Protein AF-A0A4Y9ZQL9-F1 (afdb_monomer)

Mean predicted aligned error: 9.21 Å

Structure (mmCIF, N/CA/C/O backbone):
data_AF-A0A4Y9ZQL9-F1
#
_entry.id   AF-A0A4Y9ZQL9-F1
#
loop_
_atom_site.group_PDB
_atom_site.id
_atom_site.type_symbol
_atom_site.label_atom_id
_atom_site.label_alt_id
_atom_site.label_comp_id
_atom_site.label_asym_id
_atom_site.label_entity_id
_atom_site.label_seq_id
_atom_site.pdbx_PDB_ins_code
_atom_site.Cartn_x
_atom_site.Cartn_y
_atom_site.Cartn_z
_atom_site.occupancy
_atom_site.B_iso_or_equiv
_atom_site.auth_seq_id
_atom_site.auth_comp_id
_atom_site.auth_asym_id
_atom_site.auth_atom_id
_atom_site.pdbx_PDB_model_num
ATOM 1 N N . MET A 1 1 ? -5.403 -15.133 -27.709 1.00 30.58 1 MET A N 1
ATOM 2 C CA . MET A 1 1 ? -6.629 -14.320 -27.609 1.00 30.58 1 MET A CA 1
ATOM 3 C C . MET A 1 1 ? -6.188 -12.915 -27.267 1.00 30.58 1 MET A C 1
ATOM 5 O O . MET A 1 1 ? -5.769 -12.692 -26.140 1.00 30.58 1 MET A O 1
ATOM 9 N N . ASP A 1 2 ? -6.185 -12.022 -28.253 1.00 28.64 2 ASP A N 1
ATOM 10 C CA . ASP A 1 2 ? -5.946 -10.601 -28.016 1.00 28.64 2 ASP A CA 1
ATOM 11 C C . ASP A 1 2 ? -7.214 -10.001 -27.407 1.00 28.64 2 ASP A C 1
ATOM 13 O O . ASP A 1 2 ? -8.259 -9.938 -28.054 1.00 28.64 2 ASP A O 1
ATOM 17 N N . LEU A 1 3 ? -7.134 -9.599 -26.139 1.00 30.81 3 LEU A N 1
ATOM 18 C CA . LEU A 1 3 ? -8.128 -8.722 -25.532 1.00 30.81 3 LEU A CA 1
ATOM 19 C C . LEU A 1 3 ? -7.975 -7.352 -26.200 1.00 30.81 3 LEU A C 1
ATOM 21 O O . LEU A 1 3 ? -7.098 -6.566 -25.843 1.00 30.81 3 LEU A O 1
ATOM 25 N N . MET A 1 4 ? -8.796 -7.082 -27.216 1.00 29.05 4 MET A N 1
ATOM 26 C CA . MET A 1 4 ? -8.982 -5.725 -27.720 1.00 29.05 4 MET A CA 1
ATOM 27 C C . MET A 1 4 ? -9.593 -4.892 -26.593 1.00 29.05 4 MET A C 1
ATOM 29 O O . MET A 1 4 ? -10.786 -4.990 -26.327 1.00 29.05 4 MET A O 1
ATOM 33 N N . TYR A 1 5 ? -8.778 -4.078 -25.925 1.00 40.03 5 TYR A N 1
ATOM 34 C CA . TYR A 1 5 ? -9.278 -3.031 -25.042 1.00 40.03 5 TYR A CA 1
ATOM 35 C C . TYR A 1 5 ? -9.821 -1.895 -25.921 1.00 40.03 5 TYR A C 1
ATOM 37 O O . TYR A 1 5 ? -9.037 -1.258 -26.634 1.00 40.03 5 TYR A O 1
ATOM 45 N N . PRO A 1 6 ? -11.143 -1.642 -25.944 1.00 39.16 6 PRO A N 1
ATOM 46 C CA . PRO A 1 6 ? -11.689 -0.548 -26.730 1.00 39.16 6 PRO A CA 1
ATOM 47 C C . PRO A 1 6 ? -11.144 0.785 -26.196 1.00 39.16 6 PRO A C 1
ATOM 49 O O . PRO A 1 6 ? -11.210 1.073 -24.999 1.00 39.16 6 PRO A O 1
ATOM 52 N N . LYS A 1 7 ? -10.582 1.605 -27.091 1.00 44.53 7 LYS A N 1
ATOM 53 C CA . LYS A 1 7 ? -10.124 2.965 -26.767 1.00 44.53 7 LYS A CA 1
ATOM 54 C C . LYS A 1 7 ? -11.298 3.779 -26.203 1.00 44.53 7 LYS A C 1
ATOM 56 O O . LYS A 1 7 ? -12.368 3.780 -26.803 1.00 44.53 7 LYS A O 1
ATOM 61 N N . GLY A 1 8 ? -11.092 4.480 -25.086 1.00 53.38 8 GLY A N 1
ATOM 62 C CA . GLY A 1 8 ? -12.092 5.375 -24.480 1.00 53.38 8 GLY A CA 1
ATOM 63 C C . GLY A 1 8 ? -12.914 4.785 -23.325 1.00 53.38 8 GLY A C 1
ATOM 64 O O . GLY A 1 8 ? -13.716 5.489 -22.711 1.00 53.38 8 GLY A O 1
ATOM 65 N N . TRP A 1 9 ? -12.732 3.498 -23.004 1.00 51.84 9 TRP A N 1
ATOM 66 C CA . TRP A 1 9 ? -13.460 2.863 -21.900 1.00 51.84 9 TRP A CA 1
ATOM 67 C C . TRP A 1 9 ? -13.155 3.463 -20.517 1.00 51.84 9 TRP A C 1
ATOM 69 O O . TRP A 1 9 ? -14.102 3.617 -19.750 1.00 51.84 9 TRP A O 1
ATOM 79 N N . PRO A 1 10 ? -11.912 3.882 -20.188 1.00 60.47 10 PRO A N 1
ATOM 80 C CA . PRO A 1 10 ? -11.639 4.534 -18.910 1.00 60.47 10 PRO A CA 1
ATOM 81 C C . PRO A 1 10 ? -12.433 5.832 -18.738 1.00 60.47 10 PRO A C 1
ATOM 83 O O . PRO A 1 10 ? -12.978 6.061 -17.667 1.00 60.47 10 PRO A O 1
ATOM 86 N N . GLU A 1 11 ? -12.567 6.670 -19.773 1.00 59.03 11 GLU A N 1
ATOM 87 C CA . GLU A 1 11 ? -13.350 7.906 -19.657 1.00 59.03 11 GLU A CA 1
ATOM 88 C C . GLU A 1 11 ? -14.837 7.646 -19.436 1.00 59.03 11 GLU A C 1
ATOM 90 O O . GLU A 1 11 ? -15.423 8.210 -18.513 1.00 59.03 11 GLU A O 1
ATOM 95 N N . LEU A 1 12 ? -15.436 6.788 -20.265 1.00 58.06 12 LEU A N 1
ATOM 96 C CA . LEU A 1 12 ? -16.863 6.483 -20.186 1.00 58.06 12 LEU A CA 1
ATOM 97 C C . LEU A 1 12 ? -17.199 5.736 -18.894 1.00 58.06 12 LEU A C 1
ATOM 99 O O . LEU A 1 12 ? -18.198 6.045 -18.256 1.00 58.06 12 LEU A O 1
ATOM 103 N N . PHE A 1 13 ? -16.353 4.803 -18.461 1.00 63.25 13 PHE A N 1
ATOM 104 C CA . PHE A 1 13 ? -16.534 4.095 -17.197 1.00 63.25 13 PHE A CA 1
ATOM 105 C C . PHE A 1 13 ? -16.465 5.052 -16.004 1.00 63.25 13 PHE A C 1
ATOM 107 O O . PHE A 1 13 ? -17.360 5.030 -15.168 1.00 63.25 13 PHE A O 1
ATOM 114 N N . MET A 1 14 ? -15.475 5.950 -15.956 1.00 63.75 14 MET A N 1
ATOM 115 C CA . MET A 1 14 ? -15.336 6.916 -14.856 1.00 63.75 14 MET A CA 1
ATOM 116 C C . MET A 1 14 ? -16.459 7.968 -14.852 1.00 63.75 14 MET A C 1
ATOM 118 O O . MET A 1 14 ? -16.841 8.453 -13.786 1.00 63.75 14 MET A O 1
ATOM 122 N N . GLN A 1 15 ? -17.012 8.308 -16.025 1.00 61.56 15 GLN A N 1
ATOM 123 C CA . GLN A 1 15 ? -18.176 9.192 -16.155 1.00 61.56 15 GLN A CA 1
ATOM 124 C C . GLN A 1 15 ? -19.488 8.499 -15.756 1.00 61.56 15 GLN A C 1
ATOM 126 O O . GLN A 1 15 ? -20.287 9.083 -15.028 1.00 61.56 15 GLN A O 1
ATOM 131 N N . HIS A 1 16 ? -19.713 7.256 -16.193 1.00 56.50 16 HIS A N 1
ATOM 132 C CA . HIS A 1 16 ? -20.952 6.514 -15.937 1.00 56.50 16 HIS A CA 1
ATOM 133 C C . HIS A 1 16 ? -20.986 5.815 -14.574 1.00 56.50 16 HIS A C 1
ATOM 135 O O . HIS A 1 16 ? -22.067 5.505 -14.080 1.00 56.50 16 HIS A O 1
ATOM 141 N N . SER A 1 17 ? -19.842 5.615 -13.913 1.00 56.75 17 SER A N 1
ATOM 142 C CA . SER A 1 17 ? -19.787 5.048 -12.562 1.00 56.75 17 SER A CA 1
ATOM 143 C C . SER A 1 17 ? -20.148 6.059 -11.467 1.00 56.75 17 SER A C 1
ATOM 145 O O . SER A 1 17 ? -19.891 5.780 -10.298 1.00 56.75 17 SER A O 1
ATOM 147 N N . GLY A 1 18 ? -20.702 7.235 -11.804 1.00 51.44 18 GLY A N 1
ATOM 148 C CA . GLY A 1 18 ? -21.109 8.312 -10.883 1.00 51.44 18 GLY A CA 1
ATOM 149 C C . GLY A 1 18 ? -21.842 7.833 -9.623 1.00 51.44 18 GLY A C 1
ATOM 150 O O . GLY A 1 18 ? -21.537 8.314 -8.534 1.00 51.44 18 GLY A O 1
ATOM 151 N N . ASP A 1 19 ? -22.657 6.784 -9.757 1.00 52.91 19 ASP A N 1
ATOM 152 C CA . ASP A 1 19 ? -23.503 6.253 -8.680 1.00 52.91 19 ASP A CA 1
ATOM 153 C C . ASP A 1 19 ? -23.126 4.837 -8.204 1.00 52.91 19 ASP A C 1
ATOM 155 O O . ASP A 1 19 ? -23.754 4.295 -7.294 1.00 52.91 19 ASP A O 1
ATOM 159 N N . ALA A 1 20 ? -22.096 4.210 -8.782 1.00 51.59 20 ALA A N 1
ATOM 160 C CA . ALA A 1 20 ? -21.692 2.862 -8.386 1.00 51.59 20 ALA A CA 1
ATOM 161 C C . ALA A 1 20 ? -20.830 2.895 -7.110 1.00 51.59 20 ALA A C 1
ATOM 163 O O . ALA A 1 20 ? -19.804 3.578 -7.044 1.00 51.59 20 ALA A O 1
ATOM 164 N N . LEU A 1 21 ? -21.248 2.139 -6.090 1.00 54.41 21 LEU A N 1
ATOM 165 C CA . LEU A 1 21 ? -20.451 1.872 -4.891 1.00 54.41 21 LEU A CA 1
ATOM 166 C C . LEU A 1 21 ? -19.235 1.014 -5.274 1.00 54.41 21 LEU A C 1
ATOM 168 O O . LEU A 1 21 ? -19.395 -0.049 -5.868 1.00 54.41 21 LEU A O 1
ATOM 172 N N . GLY A 1 22 ? -18.036 1.473 -4.915 1.00 61.28 22 GLY A N 1
ATOM 173 C CA . GLY A 1 22 ? -16.786 0.738 -5.102 1.00 61.28 22 GLY A CA 1
ATOM 174 C C . GLY A 1 22 ? -16.213 0.773 -6.515 1.00 61.28 22 GLY A C 1
ATOM 175 O O . GLY A 1 22 ? -16.493 -0.084 -7.348 1.00 61.28 22 GLY A O 1
ATOM 176 N N . LEU A 1 23 ? -15.314 1.726 -6.763 1.00 77.00 23 LEU A N 1
ATOM 177 C CA . LEU A 1 23 ? -14.534 1.782 -7.996 1.00 77.00 23 LEU A CA 1
ATOM 178 C C . LEU A 1 23 ? -13.264 0.921 -7.856 1.00 77.00 23 LEU A C 1
ATOM 180 O O . LEU A 1 23 ? -12.421 1.186 -6.992 1.00 77.00 23 LEU A O 1
ATOM 184 N N . CYS A 1 24 ? -13.155 -0.113 -8.697 1.00 80.62 24 CYS A N 1
ATOM 185 C CA . CYS A 1 24 ? -11.996 -1.003 -8.808 1.00 80.62 24 CYS A CA 1
ATOM 186 C C . CYS A 1 24 ? -11.230 -0.697 -10.097 1.00 80.62 24 CYS A C 1
ATOM 188 O O . CYS A 1 24 ? -11.805 -0.754 -11.184 1.00 80.62 24 CYS A O 1
ATOM 190 N N . ILE A 1 25 ? -9.944 -0.367 -9.977 1.00 79.19 25 ILE A N 1
ATOM 191 C CA . ILE A 1 25 ? -9.092 0.006 -11.108 1.00 79.19 25 ILE A CA 1
ATOM 192 C C . ILE A 1 25 ? -7.843 -0.866 -11.100 1.00 79.19 25 ILE A C 1
ATOM 194 O O . ILE A 1 25 ? -7.093 -0.879 -10.125 1.00 79.19 25 ILE A O 1
ATOM 198 N N . ALA A 1 26 ? -7.620 -1.560 -12.214 1.00 79.25 26 ALA A N 1
ATOM 199 C CA . ALA A 1 26 ? -6.431 -2.353 -12.483 1.00 79.25 26 ALA A CA 1
ATOM 200 C C . ALA A 1 26 ? -5.719 -1.801 -13.721 1.00 79.25 26 ALA A C 1
ATOM 202 O O . ALA A 1 26 ? -6.308 -1.752 -14.800 1.00 79.25 26 ALA A O 1
ATOM 203 N N . MET A 1 27 ? -4.463 -1.390 -13.564 1.00 76.75 27 MET A N 1
ATOM 204 C CA . MET A 1 27 ? -3.609 -0.924 -14.655 1.00 76.75 27 MET A CA 1
ATOM 205 C C . MET A 1 27 ? -2.358 -1.798 -14.734 1.00 76.75 27 MET A C 1
ATOM 207 O O . MET A 1 27 ? -1.565 -1.852 -13.793 1.00 76.75 27 MET A O 1
ATOM 211 N N . ASP A 1 28 ? -2.205 -2.481 -15.865 1.00 67.00 28 ASP A N 1
ATOM 212 C CA . ASP A 1 28 ? -1.023 -3.263 -16.226 1.00 67.00 28 ASP A CA 1
ATOM 213 C C . ASP A 1 28 ? -0.721 -2.966 -17.696 1.00 67.00 28 ASP A C 1
ATOM 215 O O . ASP A 1 28 ? -1.397 -3.475 -18.593 1.00 67.00 28 ASP A O 1
ATOM 219 N N . THR A 1 29 ? 0.199 -2.039 -17.962 1.00 57.88 29 THR A N 1
ATOM 220 C CA . THR A 1 29 ? 0.425 -1.566 -19.332 1.00 57.88 29 THR A CA 1
ATOM 221 C C . THR A 1 29 ? 1.905 -1.512 -19.673 1.00 57.88 29 THR A C 1
ATOM 223 O O . THR A 1 29 ? 2.609 -0.525 -19.490 1.00 57.88 29 THR A O 1
ATOM 226 N N . ASP A 1 30 ? 2.368 -2.578 -20.320 1.00 57.38 30 ASP A N 1
ATOM 227 C CA . ASP A 1 30 ? 3.627 -2.561 -21.064 1.00 57.38 30 ASP A CA 1
ATOM 228 C C . ASP A 1 30 ? 3.553 -1.708 -22.348 1.00 57.38 30 ASP A C 1
ATOM 230 O O . ASP A 1 30 ? 4.573 -1.503 -23.013 1.00 57.38 30 ASP A O 1
ATOM 234 N N . ARG A 1 31 ? 2.361 -1.265 -22.780 1.00 54.03 31 ARG A N 1
ATOM 235 C CA . ARG A 1 31 ? 2.150 -0.750 -24.140 1.00 54.03 31 ARG A CA 1
ATOM 236 C C . ARG A 1 31 ? 0.915 0.154 -24.264 1.00 54.03 31 ARG A C 1
ATOM 238 O O . ARG A 1 31 ? -0.124 -0.372 -24.624 1.00 54.03 31 ARG A O 1
ATOM 245 N N . THR A 1 32 ? 1.042 1.476 -24.106 1.00 52.78 32 THR A N 1
ATOM 246 C CA . THR A 1 32 ? 0.431 2.456 -25.039 1.00 52.78 32 THR A CA 1
ATOM 247 C C . THR A 1 32 ? 0.849 3.911 -24.759 1.00 52.78 32 THR A C 1
ATOM 249 O O . THR A 1 32 ? 0.896 4.337 -23.611 1.00 52.78 32 THR A O 1
ATOM 252 N N . PRO A 1 33 ? 1.099 4.731 -25.796 1.00 45.28 33 PRO A N 1
ATOM 253 C CA . PRO A 1 33 ? 1.052 6.187 -25.670 1.00 45.28 33 PRO A CA 1
ATOM 254 C C . PRO A 1 33 ? -0.404 6.639 -25.431 1.00 45.28 33 PRO A C 1
ATOM 256 O O . PRO A 1 33 ? -1.280 6.352 -26.245 1.00 45.28 33 PRO A O 1
ATOM 259 N N . GLY A 1 34 ? -0.658 7.307 -24.299 1.00 58.84 34 GLY A N 1
ATOM 260 C CA . GLY A 1 34 ? -1.995 7.712 -23.819 1.00 58.84 34 GLY A CA 1
ATOM 261 C C . GLY A 1 34 ? -2.193 7.553 -22.300 1.00 58.84 34 GLY A C 1
ATOM 262 O O . GLY A 1 34 ? -3.135 8.104 -21.730 1.00 58.84 34 GLY A O 1
ATOM 263 N N . ASP A 1 35 ? -1.280 6.842 -21.637 1.00 65.88 35 ASP A N 1
ATOM 264 C CA . ASP A 1 35 ? -1.402 6.455 -20.226 1.00 65.88 35 ASP A CA 1
ATOM 265 C C . ASP A 1 35 ? -1.300 7.639 -19.240 1.00 65.88 35 ASP A C 1
ATOM 267 O O . ASP A 1 35 ? -1.955 7.628 -18.201 1.00 65.88 35 ASP A O 1
ATOM 271 N N . GLU A 1 36 ? -0.567 8.707 -19.572 1.00 67.00 36 GLU A N 1
ATOM 272 C CA . GLU A 1 36 ? -0.375 9.854 -18.665 1.00 67.00 36 GLU A CA 1
ATOM 273 C C . GLU A 1 36 ? -1.689 10.597 -18.364 1.00 67.00 36 GLU A C 1
ATOM 275 O O . GLU A 1 36 ? -1.990 10.904 -17.209 1.00 67.00 36 GLU A O 1
ATOM 280 N N . LEU A 1 37 ? -2.531 10.808 -19.383 1.00 67.56 37 LEU A N 1
ATOM 281 C CA . LEU A 1 37 ? -3.857 11.409 -19.206 1.00 67.56 37 LEU A CA 1
ATOM 282 C C . LEU A 1 37 ? -4.768 10.513 -18.349 1.00 67.56 37 LEU A C 1
ATOM 284 O O . LEU A 1 37 ? -5.605 11.009 -17.593 1.00 67.56 37 LEU A O 1
ATOM 288 N N . THR A 1 38 ? -4.585 9.194 -18.435 1.00 81.44 38 THR A N 1
ATOM 289 C CA . THR A 1 38 ? -5.331 8.215 -17.635 1.00 81.44 38 THR A CA 1
ATOM 290 C C . THR A 1 38 ? -4.912 8.277 -16.165 1.00 81.44 38 THR A C 1
ATOM 292 O O . THR A 1 38 ? -5.776 8.297 -15.289 1.00 81.44 38 THR A O 1
ATOM 295 N N . LEU A 1 39 ? -3.610 8.408 -15.880 1.00 84.38 39 LEU A N 1
ATOM 296 C CA . LEU A 1 39 ? -3.095 8.593 -14.519 1.00 84.38 39 LEU A CA 1
ATOM 297 C C . LEU A 1 39 ? -3.538 9.923 -13.904 1.00 84.38 39 LEU A C 1
ATOM 299 O O . LEU A 1 39 ? -3.984 9.943 -12.757 1.00 84.38 39 LEU A O 1
ATOM 303 N N . GLN A 1 40 ? -3.484 11.019 -14.666 1.00 85.69 40 GLN A N 1
ATOM 304 C CA . GLN A 1 40 ? -3.982 12.326 -14.218 1.00 85.69 40 GLN A CA 1
ATOM 305 C C . GLN A 1 40 ? -5.456 12.250 -13.810 1.00 85.69 40 GLN A C 1
ATOM 307 O O . GLN A 1 40 ? -5.828 12.700 -12.726 1.00 85.69 40 GLN A O 1
ATOM 312 N N . LYS A 1 41 ? -6.293 11.625 -14.647 1.00 84.50 41 LYS A N 1
ATOM 313 C CA . LYS A 1 41 ? -7.711 11.417 -14.333 1.00 84.50 41 LYS A CA 1
ATOM 314 C C . LYS A 1 41 ? -7.882 10.536 -13.103 1.00 84.50 41 LYS A C 1
ATOM 316 O O . LYS A 1 41 ? -8.613 10.926 -12.203 1.00 84.50 41 LYS A O 1
ATOM 321 N N . LEU A 1 42 ? -7.191 9.397 -13.021 1.00 87.19 42 LEU A N 1
ATOM 322 C CA . LEU A 1 42 ? -7.243 8.517 -11.851 1.00 87.19 42 LEU A CA 1
ATOM 323 C C . LEU A 1 42 ? -6.969 9.282 -10.552 1.00 87.19 42 LEU A C 1
ATOM 325 O O . LEU A 1 42 ? -7.743 9.163 -9.603 1.00 87.19 42 LEU A O 1
ATOM 329 N N . VAL A 1 43 ? -5.904 10.088 -10.521 1.00 89.25 43 VAL A N 1
ATOM 330 C CA . VAL A 1 43 ? -5.541 10.901 -9.351 1.00 89.25 43 VAL A CA 1
ATOM 331 C C . VAL A 1 43 ? -6.681 11.842 -8.956 1.00 89.25 43 VAL A C 1
ATOM 333 O O . VAL A 1 43 ? -6.935 12.041 -7.767 1.00 89.25 43 VAL A O 1
ATOM 336 N N . CYS A 1 44 ? -7.427 12.371 -9.928 1.00 88.12 44 CYS A N 1
ATOM 337 C CA . CYS A 1 44 ? -8.589 13.212 -9.661 1.00 88.12 44 CYS A CA 1
ATOM 338 C C . CYS A 1 44 ? -9.774 12.480 -9.017 1.00 88.12 44 CYS A C 1
ATOM 340 O O . CYS A 1 44 ? -10.589 13.142 -8.378 1.00 88.12 44 CYS A O 1
ATOM 342 N N . TYR A 1 45 ? -9.856 11.154 -9.141 1.00 88.25 45 TYR A N 1
ATOM 343 C CA . TYR A 1 45 ? -10.962 10.339 -8.631 1.00 88.25 45 TYR A CA 1
ATOM 344 C C . TYR A 1 45 ? -10.600 9.487 -7.404 1.00 88.25 45 TYR A C 1
ATOM 346 O O . TYR A 1 45 ? -11.432 8.700 -6.950 1.00 88.25 45 TYR A O 1
ATOM 354 N N . LEU A 1 46 ? -9.402 9.646 -6.828 1.00 89.94 46 LEU A N 1
ATOM 355 C CA . LEU A 1 46 ? -8.925 8.852 -5.681 1.00 89.94 46 LEU A CA 1
ATOM 356 C C . LEU A 1 46 ? -9.859 8.875 -4.462 1.00 89.94 46 LEU A C 1
ATOM 358 O O . LEU A 1 46 ? -9.936 7.894 -3.727 1.00 89.94 46 LEU A O 1
ATOM 362 N N . GLU A 1 47 ? -10.634 9.943 -4.284 1.00 90.75 47 GLU A N 1
ATOM 363 C CA . GLU A 1 47 ? -11.666 10.050 -3.244 1.00 90.75 47 GLU A CA 1
ATOM 364 C C . GLU A 1 47 ? -12.774 8.989 -3.330 1.00 90.75 47 GLU A C 1
ATOM 366 O O . GLU A 1 47 ? -13.440 8.703 -2.332 1.00 90.75 47 GLU A O 1
ATOM 371 N N . ARG A 1 48 ? -12.960 8.381 -4.505 1.00 88.62 48 ARG A N 1
ATOM 372 C CA . ARG A 1 48 ? -14.006 7.389 -4.788 1.00 88.62 48 ARG A CA 1
ATOM 373 C C . ARG A 1 48 ? -13.465 5.977 -5.002 1.00 88.62 48 ARG A C 1
ATOM 375 O O . ARG A 1 48 ? -14.251 5.032 -5.016 1.00 88.62 48 ARG A O 1
ATOM 382 N N . VAL A 1 49 ? -12.154 5.829 -5.182 1.00 90.38 49 VAL A N 1
ATOM 383 C CA . VAL A 1 49 ? -11.518 4.536 -5.460 1.00 90.38 49 VAL A CA 1
ATOM 384 C C . VAL A 1 49 ? -11.491 3.689 -4.193 1.00 90.38 49 VAL A C 1
ATOM 386 O O . VAL A 1 49 ? -10.978 4.124 -3.167 1.00 90.38 49 VAL A O 1
ATOM 389 N N . GLU A 1 50 ? -12.018 2.465 -4.274 1.00 94.00 50 GLU A N 1
ATOM 390 C CA . GLU A 1 50 ? -11.960 1.489 -3.176 1.00 94.00 50 GLU A CA 1
ATOM 391 C C . GLU A 1 50 ? -10.853 0.460 -3.383 1.00 94.00 50 GLU A C 1
ATOM 393 O O . GLU A 1 50 ? -10.219 0.022 -2.422 1.00 94.00 50 GLU A O 1
ATOM 398 N N . TRP A 1 51 ? -10.591 0.082 -4.632 1.00 94.12 51 TRP A N 1
ATOM 399 C CA . TRP A 1 51 ? -9.521 -0.846 -4.964 1.00 94.12 51 TRP A CA 1
ATOM 400 C C . TRP A 1 51 ? -8.681 -0.271 -6.091 1.00 94.12 51 TRP A C 1
ATOM 402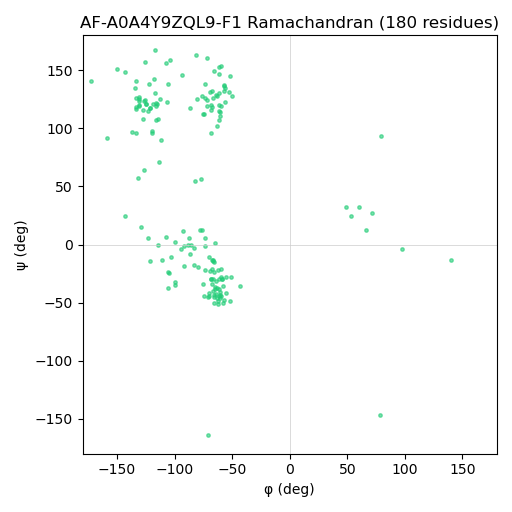 O O . TRP A 1 51 ? -9.170 -0.040 -7.196 1.00 94.12 51 TRP A O 1
ATOM 412 N N . LEU A 1 52 ? -7.403 -0.063 -5.794 1.00 93.50 52 LEU A N 1
ATOM 413 C CA . LEU A 1 52 ? -6.417 0.350 -6.768 1.00 93.50 52 LEU A CA 1
ATOM 414 C C . LEU A 1 52 ? -5.326 -0.700 -6.934 1.00 93.50 52 LEU A C 1
ATOM 416 O O . LEU A 1 52 ? -4.726 -1.152 -5.957 1.00 93.50 52 LEU A O 1
ATOM 420 N N . MET A 1 53 ? -5.054 -1.049 -8.183 1.00 92.31 53 MET A N 1
ATOM 421 C CA . MET A 1 53 ? -3.986 -1.948 -8.571 1.00 92.31 53 MET A CA 1
ATOM 422 C C . MET A 1 53 ? -3.205 -1.351 -9.740 1.00 92.31 53 MET A C 1
ATOM 424 O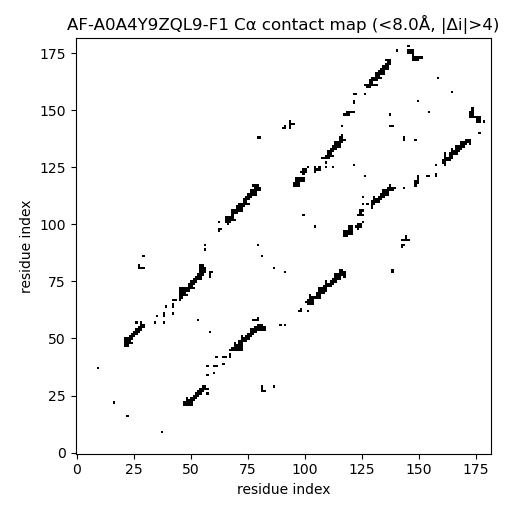 O . MET A 1 53 ? -3.772 -1.115 -10.805 1.00 92.31 53 MET A O 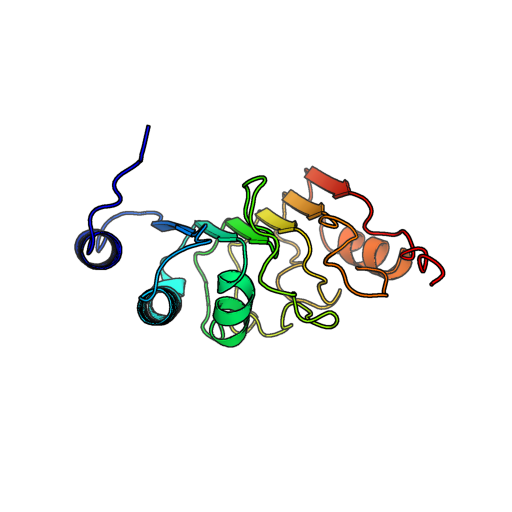1
ATOM 428 N N . ILE A 1 54 ? -1.914 -1.089 -9.542 1.00 88.94 54 ILE A N 1
ATOM 429 C CA . ILE A 1 54 ? -1.033 -0.517 -10.567 1.00 88.94 54 ILE A CA 1
ATOM 430 C C . ILE A 1 54 ? 0.267 -1.305 -10.593 1.00 88.94 54 ILE A C 1
ATOM 432 O O . ILE A 1 54 ? 0.930 -1.461 -9.566 1.00 88.94 54 ILE A O 1
ATOM 436 N N . TYR A 1 55 ? 0.630 -1.788 -11.773 1.00 84.56 55 TYR A N 1
ATOM 437 C CA . TYR A 1 55 ? 1.864 -2.521 -11.995 1.00 84.56 55 TYR A CA 1
ATOM 438 C C . TYR A 1 55 ? 2.692 -1.908 -13.120 1.00 84.56 55 TYR A C 1
ATOM 440 O O . TYR A 1 55 ? 2.184 -1.220 -14.004 1.00 84.56 55 TYR A O 1
ATOM 448 N N . GLY A 1 56 ? 3.992 -2.186 -13.083 1.00 80.12 56 GLY A N 1
ATOM 449 C CA . GLY A 1 56 ? 4.927 -1.765 -14.114 1.00 80.12 56 GLY A CA 1
ATOM 450 C C . GLY A 1 56 ? 5.336 -0.298 -13.995 1.00 80.12 56 GLY A C 1
ATOM 451 O O . GLY A 1 56 ? 5.497 0.253 -12.904 1.00 80.12 56 GLY A O 1
ATOM 452 N N . ARG A 1 57 ? 5.567 0.334 -15.149 1.00 78.12 57 ARG A N 1
ATOM 453 C CA . ARG A 1 57 ? 6.159 1.677 -15.246 1.00 78.12 57 ARG A CA 1
ATOM 454 C C . ARG A 1 57 ? 5.261 2.759 -14.640 1.00 78.12 57 ARG A C 1
ATOM 456 O O . ARG A 1 57 ? 5.754 3.689 -14.004 1.00 78.12 57 ARG A O 1
ATOM 463 N N . GLN A 1 58 ? 3.957 2.628 -14.833 1.00 82.31 58 GLN A N 1
ATOM 464 C CA . GLN A 1 58 ? 2.941 3.597 -14.440 1.00 82.31 58 GLN A CA 1
ATOM 465 C C . GLN A 1 58 ? 2.866 3.735 -12.922 1.00 82.31 58 GLN A C 1
ATOM 467 O O . GLN A 1 58 ? 2.480 4.790 -12.432 1.00 82.31 58 GLN A O 1
ATOM 472 N N . THR A 1 59 ? 3.300 2.722 -12.169 1.00 86.88 59 THR A N 1
ATOM 473 C CA . THR A 1 59 ? 3.385 2.789 -10.710 1.00 86.88 59 THR A CA 1
ATOM 474 C C . THR A 1 59 ? 4.234 3.970 -10.250 1.00 86.88 59 THR A C 1
ATOM 476 O O . THR A 1 59 ? 3.841 4.685 -9.336 1.00 86.88 59 THR A O 1
ATOM 479 N N . TYR A 1 60 ? 5.358 4.242 -10.910 1.00 83.88 60 TYR A N 1
ATOM 480 C CA . TYR A 1 60 ? 6.237 5.353 -10.538 1.00 83.88 60 TYR A CA 1
ATOM 481 C C . TYR A 1 60 ? 5.635 6.714 -10.869 1.00 83.88 60 TYR A C 1
ATOM 483 O O . TYR A 1 60 ? 5.680 7.629 -10.049 1.00 83.88 60 TYR A O 1
ATOM 491 N N . GLU A 1 61 ? 5.073 6.845 -12.070 1.00 86.25 61 GLU A N 1
ATOM 492 C CA . GLU A 1 61 ? 4.405 8.070 -12.512 1.00 86.25 61 GLU A CA 1
ATOM 493 C C . GLU A 1 61 ? 3.207 8.368 -11.596 1.00 86.25 61 GLU A C 1
ATOM 495 O O . GLU A 1 61 ? 3.094 9.472 -11.069 1.00 86.25 61 GLU A O 1
ATOM 500 N N . PHE A 1 62 ? 2.406 7.349 -11.276 1.00 89.94 62 PHE A N 1
ATOM 501 C CA . PHE A 1 62 ? 1.312 7.441 -10.317 1.00 89.94 62 PHE A CA 1
ATOM 502 C C . PHE A 1 62 ? 1.780 7.891 -8.929 1.00 89.94 62 PHE A C 1
ATOM 504 O O . PHE A 1 62 ? 1.221 8.835 -8.374 1.00 89.94 62 PHE A O 1
ATOM 511 N N . LEU A 1 63 ? 2.817 7.257 -8.372 1.00 90.94 63 LEU A N 1
ATOM 512 C CA . LEU A 1 63 ? 3.316 7.577 -7.032 1.00 90.94 63 LEU A CA 1
ATOM 513 C C . LEU A 1 63 ? 3.811 9.027 -6.920 1.00 90.94 63 LEU A C 1
ATOM 515 O O . LEU A 1 63 ? 3.686 9.622 -5.856 1.00 90.94 63 LEU A O 1
ATOM 519 N N . ARG A 1 64 ? 4.315 9.620 -8.010 1.00 89.12 64 ARG A N 1
ATOM 520 C CA . ARG A 1 64 ? 4.709 11.041 -8.050 1.00 89.12 64 ARG A CA 1
ATOM 521 C C . ARG A 1 64 ? 3.525 12.007 -8.077 1.00 89.12 64 ARG A C 1
ATOM 523 O O . ARG A 1 64 ? 3.695 13.178 -7.759 1.00 89.12 64 ARG A O 1
ATOM 530 N N . MET A 1 65 ? 2.358 11.543 -8.511 1.00 91.25 65 MET A N 1
ATOM 531 C CA . MET A 1 65 ? 1.180 12.378 -8.745 1.00 91.25 65 MET A CA 1
ATOM 532 C C . MET A 1 65 ? 0.100 12.211 -7.677 1.00 91.25 65 MET A C 1
ATOM 534 O O . MET A 1 65 ? -0.724 13.103 -7.496 1.00 91.25 65 MET A O 1
ATOM 538 N N . ALA A 1 66 ? 0.076 11.075 -6.981 1.00 92.81 66 ALA A N 1
ATOM 539 C CA . ALA A 1 66 ? -0.953 10.699 -6.019 1.00 92.81 66 ALA A CA 1
ATOM 540 C C . ALA A 1 66 ? -0.800 11.423 -4.667 1.00 92.81 66 ALA A C 1
ATOM 542 O O . ALA A 1 66 ? -0.731 10.804 -3.608 1.00 92.81 66 ALA A O 1
ATOM 543 N N . THR A 1 67 ? -0.783 12.754 -4.700 1.00 92.56 67 THR A N 1
ATOM 544 C CA . THR A 1 67 ? -0.688 13.639 -3.528 1.00 92.56 67 THR A CA 1
ATOM 545 C C . THR A 1 67 ? -2.053 13.994 -2.932 1.00 92.56 67 THR A C 1
ATOM 547 O O . THR A 1 67 ? -2.129 14.728 -1.953 1.00 92.56 67 THR A O 1
ATOM 550 N N . ARG A 1 68 ? -3.155 13.496 -3.510 1.00 92.75 68 ARG A N 1
ATOM 551 C CA . ARG A 1 68 ? -4.527 13.762 -3.045 1.00 92.75 68 ARG A CA 1
ATOM 552 C C . ARG A 1 68 ? -5.019 12.672 -2.084 1.00 92.75 68 ARG A C 1
ATOM 554 O O . ARG A 1 68 ? -4.708 11.507 -2.321 1.00 92.75 68 ARG A O 1
ATOM 561 N N . PRO A 1 69 ? -5.839 13.007 -1.069 1.00 95.06 69 PRO A N 1
ATOM 562 C CA . PRO A 1 69 ? -6.450 12.023 -0.176 1.00 95.06 69 PRO A CA 1
ATOM 563 C C . PRO A 1 69 ? -7.182 10.893 -0.905 1.00 95.06 69 PRO A C 1
ATOM 565 O O . PRO A 1 69 ? -7.845 11.127 -1.917 1.00 95.06 69 PRO A O 1
ATOM 568 N N . ALA A 1 70 ? -7.134 9.689 -0.332 1.00 95.06 70 ALA A N 1
ATOM 569 C CA . ALA A 1 70 ? -7.875 8.523 -0.815 1.00 95.06 70 ALA A CA 1
ATOM 570 C C . ALA A 1 70 ? -8.720 7.902 0.322 1.00 95.06 70 ALA A C 1
ATOM 572 O O . ALA A 1 70 ? -8.481 6.768 0.742 1.00 95.06 70 ALA A O 1
ATOM 573 N N . PRO A 1 71 ? -9.721 8.637 0.857 1.00 94.94 71 PRO A N 1
ATOM 574 C CA . PRO A 1 71 ? -10.495 8.248 2.041 1.00 94.94 71 PRO A CA 1
ATOM 575 C C . PRO A 1 71 ? -11.228 6.907 1.922 1.00 94.94 71 PRO A C 1
ATOM 577 O O . PRO A 1 71 ? -11.434 6.224 2.927 1.00 94.94 71 PRO A O 1
ATOM 580 N N . ARG A 1 72 ? -11.628 6.523 0.705 1.00 94.44 72 ARG A N 1
ATOM 581 C CA . ARG A 1 72 ? -12.361 5.280 0.436 1.00 94.44 72 ARG A CA 1
ATOM 582 C C . ARG A 1 72 ? -11.465 4.119 0.025 1.00 94.44 72 ARG A C 1
ATOM 584 O O . ARG A 1 72 ? -11.974 3.016 -0.122 1.00 94.44 72 ARG A O 1
ATOM 591 N N . LEU A 1 73 ? -10.157 4.327 -0.125 1.00 95.88 73 LEU A N 1
ATOM 592 C CA . LEU A 1 73 ? -9.254 3.279 -0.580 1.00 95.88 73 LEU A CA 1
ATOM 593 C C . LEU A 1 73 ? -9.150 2.175 0.474 1.00 95.88 73 LEU A C 1
ATOM 595 O O . LEU A 1 73 ? -8.712 2.405 1.597 1.00 95.88 73 LEU A O 1
ATOM 599 N N . ARG A 1 74 ? -9.566 0.970 0.090 1.00 96.44 74 ARG A N 1
ATOM 600 C CA . ARG A 1 74 ? -9.639 -0.230 0.930 1.00 96.44 74 ARG A CA 1
ATOM 601 C C . ARG A 1 74 ? -8.530 -1.221 0.610 1.00 96.44 74 ARG A C 1
ATOM 603 O O . ARG A 1 74 ? -7.997 -1.863 1.517 1.00 96.44 74 ARG A O 1
ATOM 610 N N . ARG A 1 75 ? -8.184 -1.337 -0.675 1.00 96.88 75 ARG A N 1
ATOM 611 C CA . ARG A 1 75 ? -7.146 -2.238 -1.186 1.00 96.88 75 ARG A CA 1
ATOM 612 C C . ARG A 1 75 ? -6.201 -1.486 -2.106 1.00 96.88 75 ARG A C 1
ATOM 614 O O . ARG A 1 75 ? -6.644 -0.876 -3.079 1.00 96.88 75 ARG A O 1
ATOM 621 N N . LEU A 1 76 ? -4.910 -1.589 -1.822 1.00 96.88 76 LEU A N 1
ATOM 622 C CA . LEU A 1 76 ? -3.853 -1.021 -2.644 1.0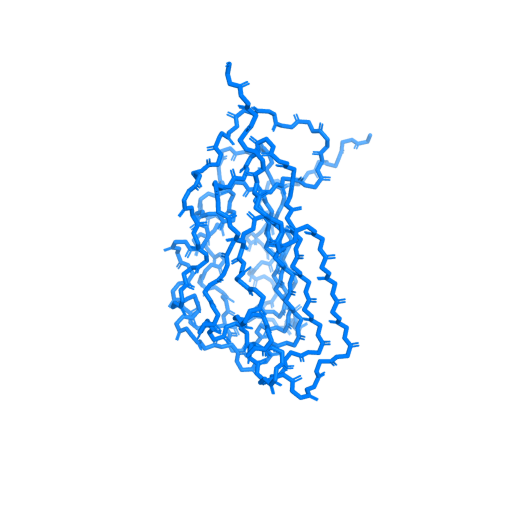0 96.88 76 LEU A CA 1
ATOM 623 C C . LEU A 1 76 ? -2.862 -2.114 -3.027 1.00 96.88 76 LEU A C 1
ATOM 625 O O . LEU A 1 76 ? -2.254 -2.733 -2.158 1.00 96.88 76 LEU A O 1
ATOM 629 N N . ALA A 1 77 ? -2.691 -2.330 -4.324 1.00 94.88 77 ALA A N 1
ATOM 630 C CA . ALA A 1 77 ? -1.679 -3.215 -4.874 1.00 94.88 77 ALA A CA 1
ATOM 631 C C . ALA A 1 77 ? -0.796 -2.421 -5.837 1.00 94.88 77 ALA A C 1
ATOM 633 O O . ALA A 1 77 ? -1.260 -1.936 -6.864 1.00 94.88 77 ALA A O 1
ATOM 634 N N . LEU A 1 78 ? 0.475 -2.264 -5.495 1.00 92.44 78 LEU A N 1
ATOM 635 C CA . LEU A 1 78 ? 1.443 -1.556 -6.318 1.00 92.44 78 LEU A CA 1
ATOM 636 C C . LEU A 1 78 ? 2.604 -2.483 -6.635 1.00 92.44 78 LEU A C 1
ATOM 638 O O . LEU A 1 78 ? 3.106 -3.191 -5.756 1.00 92.44 78 LEU A O 1
ATOM 642 N N . GLY A 1 79 ? 3.082 -2.456 -7.871 1.00 88.06 79 GLY A N 1
ATOM 643 C CA . GLY A 1 79 ? 4.322 -3.139 -8.187 1.00 88.06 79 GLY A CA 1
ATOM 644 C C . GLY A 1 79 ? 5.116 -2.515 -9.313 1.00 88.06 79 GLY A C 1
ATOM 645 O O . GLY A 1 79 ? 4.576 -1.891 -10.220 1.00 88.06 79 GLY A O 1
ATOM 646 N N . SER A 1 80 ? 6.428 -2.691 -9.242 1.00 80.50 80 SER A N 1
ATOM 647 C CA . SER A 1 80 ? 7.372 -2.185 -10.238 1.00 80.50 80 SER A CA 1
ATOM 648 C C . SER A 1 80 ? 7.465 -3.048 -11.490 1.00 80.50 80 SER A C 1
ATOM 650 O O . SER A 1 80 ? 7.934 -2.591 -12.531 1.00 80.50 80 SER A O 1
ATOM 652 N N . GLN A 1 81 ? 7.030 -4.303 -11.396 1.00 74.81 81 GLN A N 1
ATOM 653 C CA . GLN A 1 81 ? 7.113 -5.277 -12.477 1.00 74.81 81 GLN A CA 1
ATOM 654 C C . GLN A 1 81 ? 5.729 -5.503 -13.083 1.00 74.81 81 GLN A C 1
ATOM 656 O O . GLN A 1 81 ? 4.764 -5.610 -12.319 1.00 74.81 81 GLN A O 1
ATOM 661 N N . PRO A 1 82 ? 5.620 -5.587 -14.422 1.00 63.75 82 PRO A N 1
ATOM 662 C CA . PRO A 1 82 ? 4.392 -6.046 -15.056 1.00 63.75 82 PRO A CA 1
ATOM 663 C C . PRO A 1 82 ? 4.105 -7.483 -14.610 1.00 63.75 82 PRO A C 1
ATOM 665 O O . PRO A 1 82 ? 5.028 -8.245 -14.300 1.00 63.75 82 PRO A O 1
ATOM 668 N N . THR A 1 83 ? 2.835 -7.887 -14.596 1.00 58.94 83 THR A N 1
ATOM 669 C CA . THR A 1 83 ? 2.468 -9.249 -14.165 1.00 58.94 83 THR A CA 1
ATOM 670 C C . THR A 1 83 ? 2.838 -10.329 -15.201 1.00 58.94 83 THR A C 1
ATOM 672 O O . THR A 1 83 ? 2.662 -11.522 -14.952 1.00 58.94 83 THR A O 1
ATOM 675 N N . GLY A 1 84 ? 3.403 -9.929 -16.352 1.00 59.25 84 GLY A N 1
ATOM 676 C CA . GLY A 1 84 ? 3.728 -10.787 -17.491 1.00 59.25 84 GLY A CA 1
ATOM 677 C C . GLY A 1 84 ? 5.230 -11.071 -17.721 1.00 59.25 84 GLY A C 1
ATOM 678 O O . GLY A 1 84 ? 6.101 -10.280 -17.364 1.00 59.25 84 GLY A O 1
ATOM 679 N N . PRO A 1 85 ? 5.572 -12.185 -18.402 1.00 50.59 85 PRO A N 1
ATOM 680 C CA . PRO A 1 85 ? 6.948 -12.691 -18.513 1.00 50.59 85 PRO A CA 1
ATOM 681 C C . PRO A 1 85 ? 7.887 -11.950 -19.496 1.00 50.59 85 PRO A C 1
ATOM 683 O O . PRO A 1 85 ? 8.930 -12.506 -19.845 1.00 50.59 85 PRO A O 1
ATOM 686 N N . ARG A 1 86 ? 7.552 -10.760 -20.032 1.00 52.22 86 ARG A N 1
ATOM 687 C CA . ARG A 1 86 ? 8.129 -10.331 -21.332 1.00 52.22 86 ARG A CA 1
ATOM 688 C C . ARG A 1 86 ? 8.494 -8.860 -21.590 1.00 52.22 86 ARG A C 1
ATOM 690 O O . ARG A 1 86 ? 8.658 -8.513 -22.759 1.00 52.22 86 ARG A O 1
ATOM 697 N N . SER A 1 87 ? 8.777 -8.031 -20.587 1.00 51.00 87 SER A N 1
ATOM 698 C CA . SER A 1 87 ? 9.286 -6.669 -20.855 1.00 51.00 87 SER A CA 1
ATOM 699 C C . SER A 1 87 ? 10.668 -6.390 -20.258 1.00 51.00 87 SER A C 1
ATOM 701 O O . SER A 1 87 ? 10.786 -6.005 -19.099 1.00 51.00 87 SER A O 1
ATOM 703 N N . PRO A 1 88 ? 11.750 -6.540 -21.048 1.00 47.09 88 PRO A N 1
ATOM 704 C CA . PRO A 1 88 ? 13.114 -6.285 -20.593 1.00 47.09 88 PRO A CA 1
ATOM 705 C C . PRO A 1 88 ? 13.583 -4.825 -20.755 1.00 47.09 88 PRO A C 1
ATOM 707 O O . PRO A 1 88 ? 14.766 -4.567 -20.555 1.00 47.09 88 PRO A O 1
ATOM 710 N N . ARG A 1 89 ? 12.732 -3.870 -21.169 1.00 49.34 89 ARG A N 1
ATOM 711 C CA . ARG A 1 89 ? 13.230 -2.601 -21.750 1.00 49.34 89 ARG A CA 1
ATOM 712 C C . ARG A 1 89 ? 13.217 -1.343 -20.893 1.00 49.34 89 ARG A C 1
ATOM 714 O O . ARG A 1 89 ? 13.880 -0.397 -21.296 1.00 49.34 89 ARG A O 1
ATOM 721 N N . ASN A 1 90 ? 12.578 -1.305 -19.731 1.00 50.34 90 ASN A N 1
ATOM 722 C CA . ASN A 1 90 ? 12.521 -0.062 -18.957 1.00 50.34 90 ASN A CA 1
ATOM 723 C C . ASN A 1 90 ? 13.177 -0.275 -17.596 1.00 50.34 90 ASN A C 1
ATOM 725 O O . ASN A 1 90 ? 12.585 -0.857 -16.691 1.00 50.34 90 ASN A O 1
ATOM 729 N N . GLN A 1 91 ? 14.445 0.139 -17.500 1.00 53.19 91 GLN A N 1
ATOM 730 C CA . GLN A 1 91 ? 15.206 0.118 -16.257 1.00 53.19 91 GLN A CA 1
ATOM 731 C C . GLN A 1 91 ? 14.497 0.997 -15.229 1.00 53.19 91 GLN A C 1
ATOM 733 O O . GLN A 1 91 ? 14.372 2.208 -15.390 1.00 53.19 91 GLN A O 1
ATOM 738 N N . VAL A 1 92 ? 14.016 0.335 -14.186 1.00 55.47 92 VAL A N 1
ATOM 739 C CA . VAL A 1 92 ? 13.536 0.940 -12.952 1.00 55.47 92 VAL A CA 1
ATOM 740 C C . VAL A 1 92 ? 14.652 1.783 -12.336 1.00 55.47 92 VAL A C 1
ATOM 742 O O . VAL A 1 92 ? 15.806 1.351 -12.283 1.00 55.47 92 VAL A O 1
ATOM 745 N N . THR A 1 93 ? 14.310 2.971 -11.839 1.00 58.59 93 THR A N 1
ATOM 746 C CA . THR A 1 93 ? 15.212 3.781 -11.019 1.00 58.59 93 THR A CA 1
ATOM 747 C C . THR A 1 93 ? 15.558 3.006 -9.750 1.00 58.59 93 THR A C 1
ATOM 749 O O . THR A 1 93 ? 14.693 2.743 -8.916 1.00 58.59 93 THR A O 1
ATOM 752 N N . GLN A 1 94 ? 16.834 2.639 -9.612 1.00 58.81 94 GLN A N 1
ATOM 753 C CA . GLN A 1 94 ? 17.360 1.761 -8.556 1.00 58.81 94 GLN A CA 1
ATOM 754 C C . GLN A 1 94 ? 17.263 2.335 -7.132 1.00 58.81 94 GLN A C 1
ATOM 756 O O . GLN A 1 94 ? 17.665 1.652 -6.199 1.00 58.81 94 GLN A O 1
ATOM 761 N N . ASP A 1 95 ? 16.704 3.533 -6.956 1.00 66.19 95 ASP A N 1
ATOM 762 C CA . ASP A 1 95 ? 16.620 4.234 -5.670 1.00 66.19 95 ASP A CA 1
ATOM 763 C C . ASP A 1 95 ? 15.200 4.728 -5.351 1.00 66.19 95 ASP A C 1
ATOM 765 O O . ASP A 1 95 ? 15.003 5.576 -4.483 1.00 66.19 95 ASP A O 1
ATOM 769 N N . PHE A 1 96 ? 14.182 4.238 -6.065 1.00 76.56 96 PHE A N 1
ATOM 770 C CA . PHE A 1 96 ? 12.818 4.687 -5.817 1.00 76.56 96 PHE A CA 1
ATOM 771 C C . PHE A 1 96 ? 12.237 4.054 -4.543 1.00 76.56 96 PHE A C 1
ATOM 773 O O . PHE A 1 96 ? 12.202 2.830 -4.405 1.00 76.56 96 PHE A O 1
ATOM 780 N N . VAL A 1 97 ? 11.718 4.900 -3.652 1.00 83.12 97 VAL A N 1
ATOM 781 C CA . VAL A 1 97 ? 10.988 4.524 -2.433 1.00 83.12 97 VAL A CA 1
ATOM 782 C C . VAL A 1 97 ? 9.572 5.079 -2.538 1.00 83.12 97 VAL A C 1
ATOM 784 O O . VAL A 1 97 ? 9.374 6.175 -3.065 1.00 83.12 97 VAL A O 1
ATOM 787 N N . VAL A 1 98 ? 8.580 4.329 -2.052 1.00 89.06 98 VAL A N 1
ATOM 788 C CA . VAL A 1 98 ? 7.199 4.820 -1.955 1.00 89.06 98 VAL A CA 1
ATOM 789 C C . VAL A 1 98 ? 7.184 6.113 -1.122 1.00 89.06 98 VAL A C 1
ATOM 791 O O . VAL A 1 98 ? 7.632 6.074 0.026 1.00 89.06 98 VAL A O 1
ATOM 794 N N . PRO A 1 99 ? 6.677 7.239 -1.662 1.00 91.00 99 PRO A N 1
ATOM 795 C CA . PRO A 1 99 ? 6.619 8.500 -0.928 1.00 91.00 99 PRO A CA 1
ATOM 796 C C . PRO A 1 99 ? 5.830 8.361 0.378 1.00 91.00 99 PRO A C 1
ATOM 798 O O . PRO A 1 99 ? 4.767 7.736 0.414 1.00 91.00 99 PRO A O 1
ATOM 801 N N . SER A 1 100 ? 6.345 8.940 1.463 1.00 88.50 100 SER A N 1
ATOM 802 C CA . SER A 1 100 ? 5.692 8.898 2.778 1.00 88.50 100 SER A CA 1
ATOM 803 C C . SER A 1 100 ? 4.407 9.731 2.826 1.00 88.50 100 SER A C 1
ATOM 805 O O . SER A 1 100 ? 3.522 9.447 3.628 1.00 88.50 100 SER A O 1
ATOM 807 N N . ASP A 1 101 ? 4.275 10.712 1.938 1.00 89.75 101 ASP A N 1
ATOM 808 C CA . ASP A 1 101 ? 3.110 11.576 1.764 1.00 89.75 101 ASP A CA 1
ATOM 809 C C . ASP A 1 101 ? 2.115 11.053 0.714 1.00 89.75 101 ASP A C 1
ATOM 811 O O . ASP A 1 101 ? 1.184 11.772 0.339 1.00 89.75 101 ASP A O 1
ATOM 815 N N . LEU A 1 102 ? 2.263 9.801 0.256 1.00 93.94 102 LEU A N 1
ATOM 816 C CA . LEU A 1 102 ? 1.315 9.197 -0.678 1.00 93.94 102 LEU A CA 1
ATOM 817 C C . LEU A 1 102 ? -0.117 9.321 -0.135 1.00 93.94 102 LEU A C 1
ATOM 819 O O . LEU A 1 102 ? -0.397 9.023 1.028 1.00 93.94 102 LEU A O 1
ATOM 823 N N . PHE A 1 103 ? -1.023 9.780 -0.993 1.00 95.06 103 PHE A N 1
ATOM 824 C CA . PHE A 1 103 ? -2.403 10.123 -0.663 1.00 95.06 103 PHE A CA 1
ATOM 825 C C . PHE A 1 103 ? -2.565 11.224 0.394 1.00 95.06 103 PHE A C 1
ATOM 827 O O . PHE A 1 103 ? -3.495 11.174 1.200 1.00 95.06 103 PHE A O 1
ATOM 834 N N . ALA A 1 104 ? -1.644 12.191 0.448 1.00 91.62 104 ALA A N 1
ATOM 835 C CA . ALA A 1 104 ? -1.552 13.175 1.533 1.00 91.62 104 ALA A CA 1
ATOM 836 C C . ALA A 1 104 ? -1.482 12.524 2.932 1.00 91.62 104 ALA A C 1
ATOM 838 O O . ALA A 1 104 ? -1.920 13.109 3.923 1.00 91.62 104 ALA A O 1
ATOM 839 N N . GLY A 1 105 ? -1.017 11.272 3.006 1.00 89.69 105 GLY A N 1
ATOM 840 C CA . GLY A 1 105 ? -1.032 10.454 4.216 1.00 89.69 105 GLY A CA 1
ATOM 841 C C . GLY A 1 105 ? -2.422 10.064 4.734 1.00 89.69 105 GLY A C 1
ATOM 842 O O . GLY A 1 105 ? -2.536 9.572 5.855 1.00 89.69 105 GLY A O 1
ATOM 843 N N . HIS A 1 106 ? -3.487 10.265 3.951 1.00 91.75 106 HIS A N 1
ATOM 844 C CA . HIS A 1 106 ? -4.866 10.058 4.387 1.00 91.75 106 HIS A CA 1
ATOM 845 C C . HIS A 1 106 ? -5.538 8.872 3.676 1.00 91.7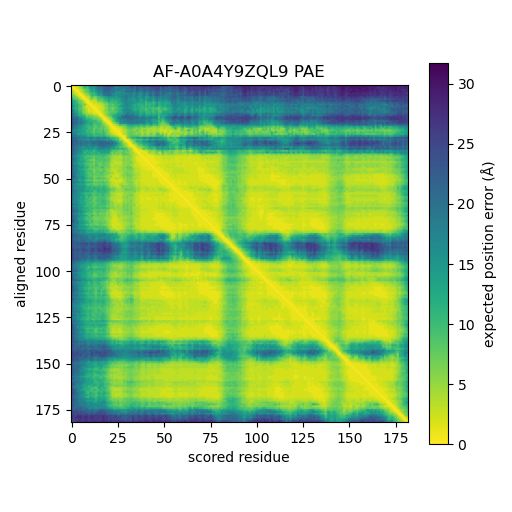5 106 HIS A C 1
ATOM 847 O O . HIS A 1 106 ? -6.190 9.022 2.638 1.00 91.75 106 HIS A O 1
ATOM 853 N N . VAL A 1 107 ? -5.409 7.687 4.286 1.00 94.50 107 VAL A N 1
ATOM 854 C CA . VAL A 1 107 ? -6.000 6.410 3.831 1.00 94.50 107 VAL A CA 1
ATOM 855 C C . VAL A 1 107 ? -6.719 5.655 4.968 1.00 94.50 107 VAL A C 1
ATOM 857 O O . VAL A 1 107 ? -6.389 4.508 5.272 1.00 94.50 107 VAL A O 1
ATOM 860 N N . PRO A 1 108 ? -7.713 6.268 5.639 1.00 95.12 108 PRO A N 1
ATOM 861 C CA . PRO A 1 108 ? -8.340 5.710 6.843 1.00 95.12 108 PRO A CA 1
ATOM 862 C C . PRO A 1 108 ? -8.995 4.332 6.644 1.00 95.12 108 PRO A C 1
ATOM 864 O O . PRO A 1 108 ? -9.073 3.556 7.595 1.00 95.12 108 PRO A O 1
ATOM 867 N N . SER A 1 109 ? -9.450 4.019 5.427 1.00 95.81 109 SER A N 1
ATOM 868 C CA . SER A 1 109 ? -10.175 2.780 5.108 1.00 95.81 109 SER A CA 1
ATOM 869 C C . SER A 1 109 ? -9.281 1.628 4.632 1.00 95.81 109 SER A C 1
ATOM 871 O O . SER A 1 109 ? -9.793 0.541 4.343 1.00 95.81 109 SER A O 1
ATOM 873 N N . LEU A 1 110 ? -7.966 1.849 4.520 1.00 97.38 110 LEU A N 1
ATOM 874 C CA . LEU A 1 110 ? -7.044 0.881 3.934 1.00 97.38 110 LEU A CA 1
ATOM 875 C C . LEU A 1 110 ? -6.847 -0.309 4.877 1.00 97.38 110 LEU A C 1
ATOM 877 O O . LEU A 1 110 ? -6.345 -0.149 5.988 1.00 97.38 110 LEU A O 1
ATOM 881 N N . TYR A 1 111 ? -7.201 -1.507 4.408 1.00 97.44 111 TYR A N 1
ATOM 882 C CA . TYR A 1 111 ? -7.010 -2.746 5.168 1.00 97.44 111 TYR A CA 1
ATOM 883 C C . TYR A 1 111 ? -6.133 -3.779 4.452 1.00 97.44 111 TYR A C 1
ATOM 885 O O . TYR A 1 111 ? -5.696 -4.730 5.097 1.00 97.44 111 TYR A O 1
ATOM 893 N N . ALA A 1 112 ? -5.872 -3.629 3.150 1.00 98.19 112 ALA A N 1
ATOM 894 C CA . ALA A 1 112 ? -4.998 -4.530 2.401 1.00 98.19 112 ALA A CA 1
ATOM 895 C C . ALA A 1 112 ? -3.960 -3.750 1.589 1.00 98.19 112 ALA A C 1
ATOM 897 O O . ALA A 1 112 ? -4.323 -2.930 0.740 1.00 98.19 112 ALA A O 1
ATOM 898 N N . LEU A 1 113 ? -2.682 -4.054 1.826 1.00 97.81 113 LEU A N 1
ATOM 899 C CA . LEU A 1 113 ? -1.544 -3.451 1.138 1.00 97.81 113 LEU A CA 1
ATOM 900 C C . LEU A 1 113 ? -0.655 -4.532 0.512 1.00 97.81 113 LEU A C 1
ATOM 902 O O . LEU A 1 113 ? -0.101 -5.377 1.213 1.00 97.81 113 LEU A O 1
ATOM 906 N N . LEU A 1 114 ? -0.493 -4.467 -0.808 1.00 96.31 114 LEU A N 1
ATOM 907 C CA . LEU A 1 114 ? 0.441 -5.271 -1.593 1.00 96.31 114 LEU A CA 1
ATOM 908 C C . LEU A 1 114 ? 1.495 -4.359 -2.218 1.00 96.31 114 LEU A C 1
ATOM 910 O O . LEU A 1 114 ? 1.159 -3.499 -3.029 1.00 96.31 114 LEU A O 1
ATOM 914 N N . LEU A 1 115 ? 2.765 -4.593 -1.902 1.00 93.31 115 LEU A N 1
ATOM 915 C CA . LEU A 1 115 ? 3.904 -3.935 -2.536 1.00 93.31 115 LEU A CA 1
ATOM 916 C C . LEU A 1 115 ? 4.815 -4.992 -3.156 1.00 93.31 115 LEU A C 1
ATOM 918 O O . LEU A 1 115 ? 5.378 -5.832 -2.453 1.00 93.31 115 LEU A O 1
ATOM 922 N N . ASN A 1 116 ? 4.970 -4.946 -4.478 1.00 89.69 116 ASN A N 1
ATOM 923 C CA . ASN A 1 116 ? 5.858 -5.836 -5.218 1.00 89.69 116 ASN A CA 1
ATOM 924 C C . ASN A 1 116 ? 7.003 -5.051 -5.860 1.00 89.69 116 ASN A C 1
ATOM 926 O O . ASN A 1 116 ? 6.818 -4.326 -6.835 1.00 89.69 116 ASN A O 1
ATOM 930 N N . GLY A 1 117 ? 8.208 -5.209 -5.325 1.00 84.81 117 GLY A N 1
ATOM 931 C CA . GLY A 1 117 ? 9.390 -4.554 -5.856 1.00 84.81 117 GLY A CA 1
ATOM 932 C C . GLY A 1 117 ? 9.409 -3.046 -5.595 1.00 84.81 117 GLY A C 1
ATOM 933 O O . GLY A 1 117 ? 9.978 -2.310 -6.397 1.00 84.81 117 GLY A O 1
ATOM 934 N N . LEU A 1 118 ? 8.747 -2.598 -4.523 1.00 87.38 118 LEU A N 1
ATOM 935 C CA . LEU A 1 118 ? 8.677 -1.207 -4.078 1.00 87.38 118 LEU A CA 1
ATOM 936 C C . LEU A 1 118 ? 9.072 -1.110 -2.594 1.00 87.38 118 LEU A C 1
ATOM 938 O O . LEU A 1 118 ? 8.308 -1.565 -1.739 1.00 87.38 118 LEU A O 1
ATOM 942 N N . PRO A 1 119 ? 10.253 -0.554 -2.277 1.00 87.62 119 PRO A N 1
ATOM 943 C CA . PRO A 1 119 ? 10.632 -0.226 -0.907 1.00 87.62 119 PRO A CA 1
ATOM 944 C C . PRO A 1 119 ? 9.670 0.799 -0.301 1.00 87.62 119 PRO A C 1
ATOM 946 O O . PRO A 1 119 ? 9.185 1.690 -1.001 1.00 87.62 119 PRO A O 1
ATOM 949 N N . ILE A 1 120 ? 9.424 0.700 1.002 1.00 90.44 120 ILE A N 1
ATOM 950 C CA . ILE A 1 120 ? 8.539 1.602 1.741 1.00 90.44 120 ILE A CA 1
ATOM 951 C C . ILE A 1 120 ? 9.213 2.047 3.034 1.00 90.44 120 ILE A C 1
ATOM 953 O O . ILE A 1 120 ? 9.878 1.254 3.697 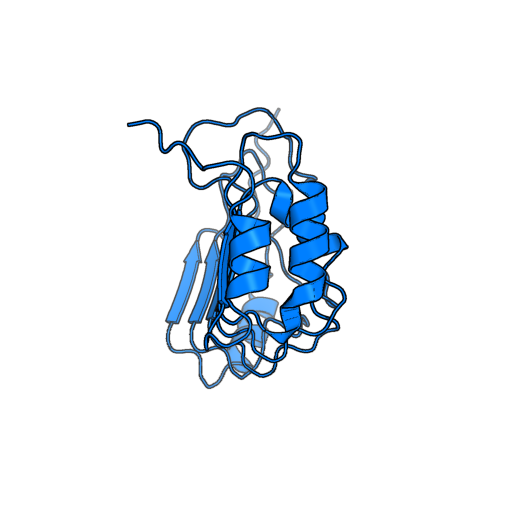1.00 90.44 120 ILE A O 1
ATOM 957 N N . ASP A 1 121 ? 9.026 3.315 3.387 1.00 90.81 121 ASP A N 1
ATOM 958 C CA . ASP A 1 121 ? 9.472 3.848 4.669 1.00 90.81 121 ASP A CA 1
ATOM 959 C C . ASP A 1 121 ? 8.655 3.225 5.825 1.00 90.81 121 ASP A C 1
ATOM 961 O O . ASP A 1 121 ? 7.421 3.202 5.749 1.00 90.81 121 ASP A O 1
ATOM 965 N N . PRO A 1 122 ? 9.285 2.736 6.910 1.00 92.19 122 PRO A N 1
ATOM 966 C CA . PRO A 1 122 ? 8.568 2.141 8.039 1.00 92.19 122 PRO A CA 1
ATOM 967 C C . PRO A 1 122 ? 7.623 3.117 8.759 1.00 92.19 122 PRO A C 1
ATOM 969 O O . PRO A 1 122 ? 6.677 2.682 9.417 1.00 92.19 122 PRO A O 1
ATOM 972 N N . SER A 1 123 ? 7.836 4.427 8.644 1.00 92.00 123 SER A N 1
ATOM 973 C CA . SER A 1 123 ? 6.950 5.468 9.176 1.00 92.00 123 SER A CA 1
ATOM 974 C C . SER A 1 123 ? 5.767 5.800 8.258 1.00 92.00 123 SER A C 1
ATOM 976 O O . SER A 1 123 ? 4.908 6.592 8.645 1.00 92.00 123 SER A O 1
ATOM 978 N N . SER A 1 124 ? 5.687 5.189 7.069 1.00 93.06 124 SER A N 1
ATOM 979 C CA . SER A 1 124 ? 4.638 5.476 6.090 1.00 93.06 124 SER A CA 1
ATOM 980 C C . SER A 1 124 ? 3.229 5.271 6.675 1.00 93.06 124 SER A C 1
ATOM 982 O O . SER A 1 124 ? 2.952 4.219 7.258 1.00 93.06 124 SER A O 1
ATOM 984 N N . PRO A 1 125 ? 2.290 6.209 6.447 1.00 92.44 125 PRO A N 1
ATOM 985 C CA . PRO A 1 125 ? 0.895 6.081 6.871 1.00 92.44 125 PRO A CA 1
ATOM 986 C C . PRO A 1 125 ? 0.151 4.940 6.160 1.00 92.44 125 PRO A C 1
ATOM 988 O O . PRO A 1 125 ? -0.905 4.519 6.627 1.00 92.44 125 PRO A O 1
ATOM 991 N N . LEU A 1 126 ? 0.700 4.399 5.065 1.00 94.94 126 LEU A N 1
ATOM 992 C CA . LEU A 1 126 ? 0.175 3.190 4.421 1.00 94.94 126 LEU A CA 1
ATOM 993 C C . LEU A 1 126 ? 0.333 1.955 5.316 1.00 94.94 126 LEU A C 1
ATOM 995 O O . LEU A 1 126 ? -0.490 1.045 5.250 1.00 94.94 126 LEU A O 1
ATOM 999 N N . LEU A 1 127 ? 1.359 1.935 6.173 1.00 95.12 127 LEU A N 1
ATOM 1000 C CA . LEU A 1 127 ? 1.605 0.904 7.181 1.00 95.12 127 LEU A CA 1
ATOM 1001 C C . LEU A 1 127 ? 0.758 1.184 8.436 1.00 95.12 127 LEU A C 1
ATOM 1003 O O . LEU A 1 127 ? 1.270 1.322 9.547 1.00 95.12 127 LEU A O 1
ATOM 1007 N N . SER A 1 128 ? -0.554 1.314 8.232 1.00 92.81 128 SER A N 1
ATOM 1008 C CA . SER A 1 128 ? -1.507 1.734 9.260 1.00 92.81 128 SER A CA 1
ATOM 1009 C C . SER A 1 128 ? -1.928 0.598 10.198 1.00 92.81 128 SER A C 1
ATOM 1011 O O . SER A 1 128 ? -1.832 -0.587 9.876 1.00 92.81 128 SER A O 1
ATOM 1013 N N . THR A 1 129 ? -2.496 0.972 11.346 1.00 95.25 129 THR A N 1
ATOM 1014 C CA . THR A 1 129 ? -3.056 0.039 12.339 1.00 95.25 129 THR A CA 1
ATOM 1015 C C . THR A 1 129 ? -4.306 -0.709 11.850 1.00 95.25 129 THR A C 1
ATOM 1017 O O . THR A 1 129 ? -4.719 -1.689 12.473 1.00 95.25 129 THR A O 1
ATOM 1020 N N . ASN A 1 130 ? -4.912 -0.261 10.743 1.00 96.44 130 ASN A N 1
ATOM 1021 C CA . ASN A 1 130 ? -6.116 -0.848 10.152 1.00 96.44 130 ASN A CA 1
ATOM 1022 C C . ASN A 1 130 ? -5.821 -1.998 9.180 1.00 96.44 130 ASN A C 1
ATOM 1024 O O . ASN A 1 130 ? -6.759 -2.673 8.751 1.00 96.44 130 ASN A O 1
ATOM 1028 N N . LEU A 1 131 ? -4.551 -2.237 8.837 1.00 97.94 131 LEU A N 1
ATOM 1029 C CA . LEU A 1 131 ? -4.184 -3.326 7.940 1.00 97.94 131 LEU A CA 1
ATOM 1030 C C . LEU A 1 131 ? -4.524 -4.695 8.544 1.00 97.94 131 LEU A C 1
ATOM 1032 O O . LEU A 1 131 ? -4.128 -5.022 9.659 1.00 97.94 131 LEU A O 1
ATOM 1036 N N . THR A 1 132 ? -5.227 -5.496 7.747 1.00 98.44 132 THR A N 1
ATOM 1037 C CA . THR A 1 132 ? -5.504 -6.926 7.972 1.00 98.44 132 THR A CA 1
ATOM 1038 C C . THR A 1 132 ? -4.644 -7.803 7.070 1.00 98.44 132 THR A C 1
ATOM 1040 O O . THR A 1 132 ? -4.323 -8.934 7.426 1.00 98.44 132 THR A O 1
ATOM 1043 N N . LEU A 1 133 ? -4.200 -7.263 5.931 1.00 98.38 133 LEU A N 1
ATOM 1044 C CA . LEU A 1 133 ? -3.313 -7.932 4.993 1.00 98.38 133 LEU A CA 1
ATOM 1045 C C . LEU A 1 133 ? -2.149 -7.016 4.616 1.00 98.38 133 LEU A C 1
ATOM 1047 O O . LEU A 1 133 ? -2.353 -5.907 4.112 1.00 98.38 133 LEU A O 1
ATOM 1051 N N . LEU A 1 134 ? -0.932 -7.522 4.805 1.00 97.69 134 LEU A N 1
ATOM 1052 C CA . LEU A 1 134 ? 0.308 -6.904 4.351 1.00 97.69 134 LEU A CA 1
ATOM 1053 C C . LEU A 1 134 ? 1.100 -7.907 3.514 1.00 97.69 134 LEU A C 1
ATOM 1055 O O . LEU A 1 134 ? 1.436 -8.997 3.975 1.00 97.69 134 LEU A O 1
ATOM 1059 N N . ALA A 1 135 ? 1.436 -7.520 2.292 1.00 96.19 135 ALA A N 1
ATOM 1060 C CA . ALA A 1 135 ? 2.26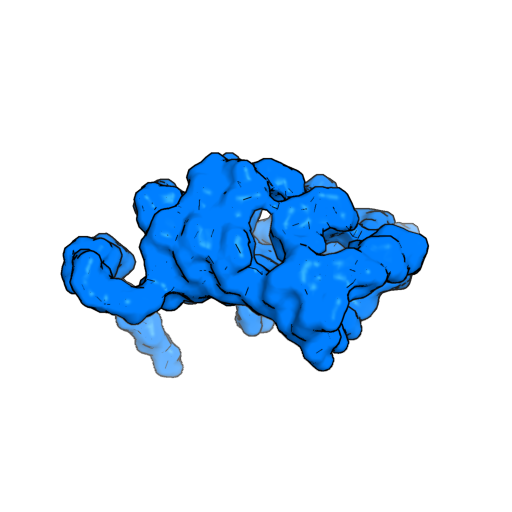7 -8.310 1.407 1.00 96.19 135 ALA A CA 1
ATOM 1061 C C . ALA A 1 135 ? 3.427 -7.468 0.882 1.00 96.19 135 ALA A C 1
ATOM 1063 O O . ALA A 1 135 ? 3.232 -6.498 0.150 1.00 96.19 135 ALA A O 1
ATOM 1064 N N . LEU A 1 136 ? 4.640 -7.864 1.258 1.00 93.31 136 LEU A N 1
ATOM 1065 C CA . LEU A 1 136 ? 5.890 -7.236 0.851 1.00 93.31 136 LEU A CA 1
ATOM 1066 C C . LEU A 1 136 ? 6.684 -8.252 0.035 1.00 93.31 136 LEU A C 1
ATOM 1068 O O . LEU A 1 136 ? 7.202 -9.238 0.555 1.00 93.31 136 LEU A O 1
ATOM 1072 N N . ILE A 1 137 ? 6.760 -8.040 -1.269 1.00 89.12 137 ILE A N 1
ATOM 1073 C CA . ILE A 1 137 ? 7.414 -8.964 -2.192 1.00 89.12 137 ILE A CA 1
ATOM 1074 C C . ILE A 1 137 ? 8.595 -8.225 -2.795 1.00 89.12 137 ILE A C 1
ATOM 1076 O O . ILE A 1 137 ? 8.419 -7.185 -3.425 1.00 89.12 137 ILE A O 1
ATOM 1080 N N . ARG A 1 138 ? 9.809 -8.749 -2.642 1.00 82.75 138 ARG A N 1
ATOM 1081 C CA . ARG A 1 138 ? 10.907 -8.330 -3.506 1.00 82.75 138 ARG A CA 1
ATOM 1082 C C . ARG A 1 138 ? 10.642 -8.916 -4.889 1.00 82.75 138 ARG A C 1
ATOM 1084 O O . ARG A 1 138 ? 10.453 -10.122 -5.030 1.00 82.75 138 ARG A O 1
ATOM 1091 N N . GLY A 1 139 ? 10.596 -8.066 -5.908 1.00 74.19 139 GLY A N 1
ATOM 1092 C CA . GLY A 1 139 ? 10.446 -8.554 -7.277 1.00 74.19 139 GLY A CA 1
ATOM 1093 C C . GLY A 1 139 ? 11.725 -9.256 -7.767 1.00 74.19 139 GLY A C 1
ATOM 1094 O O . GLY A 1 139 ? 12.660 -9.527 -7.017 1.00 74.19 139 GLY A O 1
ATOM 1095 N N . GLN A 1 140 ? 11.848 -9.456 -9.077 1.00 69.88 140 GLN A N 1
ATOM 1096 C CA . GLN A 1 140 ? 13.042 -10.088 -9.652 1.00 69.88 140 GLN A CA 1
ATOM 1097 C C . GLN A 1 140 ? 14.364 -9.318 -9.417 1.00 69.88 140 GLN A C 1
ATOM 1099 O O . GLN A 1 140 ? 14.434 -8.144 -9.792 1.00 69.88 140 GLN A O 1
ATOM 1104 N N . PRO A 1 141 ? 15.442 -9.981 -8.938 1.00 61.50 141 PRO A N 1
ATOM 1105 C CA . PRO A 1 141 ? 16.723 -9.367 -8.546 1.00 61.50 141 PRO A CA 1
ATOM 1106 C C . PRO A 1 141 ? 17.370 -8.433 -9.575 1.00 61.50 141 PRO A C 1
ATOM 1108 O O . PRO A 1 141 ? 18.084 -7.508 -9.207 1.00 61.50 141 PRO A O 1
ATOM 1111 N N . LYS A 1 142 ? 17.111 -8.651 -10.870 1.00 61.94 142 LYS A N 1
ATOM 1112 C CA . LYS A 1 142 ? 17.681 -7.860 -11.974 1.00 61.94 142 LYS A CA 1
ATOM 1113 C C . LYS A 1 142 ? 17.197 -6.404 -12.013 1.00 61.94 142 LYS A C 1
ATOM 1115 O O . LYS A 1 142 ? 17.787 -5.605 -12.732 1.00 61.94 142 LYS A O 1
ATOM 1120 N N . TYR A 1 143 ? 16.137 -6.074 -11.275 1.00 58.12 143 TYR A N 1
ATOM 1121 C CA . TYR A 1 143 ? 15.465 -4.775 -11.344 1.00 58.12 143 TYR A CA 1
ATOM 1122 C C . TYR A 1 143 ? 15.404 -4.038 -9.998 1.00 58.12 143 TYR A C 1
ATOM 1124 O O . TYR A 1 143 ? 14.752 -3.001 -9.928 1.00 58.12 143 TYR A O 1
ATOM 1132 N N . HIS A 1 144 ? 16.049 -4.556 -8.943 1.00 60.75 144 HIS A N 1
ATOM 1133 C CA . HIS A 1 144 ? 15.921 -3.997 -7.590 1.00 60.75 144 HIS A CA 1
ATOM 1134 C C . HIS A 1 144 ? 17.114 -3.181 -7.129 1.00 60.75 144 HIS A C 1
ATOM 1136 O O . HIS A 1 144 ? 18.236 -3.299 -7.622 1.00 60.75 144 HIS A O 1
ATOM 1142 N N . THR A 1 145 ? 16.797 -2.342 -6.150 1.00 58.09 145 THR A N 1
ATOM 1143 C CA . THR A 1 145 ? 17.701 -1.465 -5.423 1.00 58.09 145 THR A CA 1
ATOM 1144 C C . THR A 1 145 ? 18.798 -2.274 -4.722 1.00 58.09 145 THR A C 1
ATOM 1146 O O . THR A 1 145 ? 18.627 -3.446 -4.379 1.00 58.09 145 THR A O 1
ATOM 1149 N N . ARG A 1 146 ? 19.961 -1.656 -4.488 1.00 58.00 146 ARG A N 1
ATOM 1150 C CA . ARG A 1 146 ? 21.117 -2.303 -3.831 1.00 58.00 146 ARG A CA 1
ATOM 1151 C C . ARG A 1 146 ? 20.935 -2.502 -2.313 1.00 58.00 146 ARG A C 1
ATOM 1153 O O . ARG A 1 146 ? 21.874 -2.931 -1.645 1.00 58.00 146 ARG A O 1
ATOM 1160 N N . GLY A 1 147 ? 19.760 -2.192 -1.762 1.00 59.78 147 GLY A N 1
ATOM 1161 C CA . GLY A 1 147 ? 19.485 -2.174 -0.323 1.00 59.78 147 GLY A CA 1
ATOM 1162 C C . GLY A 1 147 ? 18.437 -3.192 0.129 1.00 59.78 147 GLY A C 1
ATOM 1163 O O . GLY A 1 147 ? 17.714 -3.784 -0.671 1.00 59.78 147 GLY A O 1
ATOM 1164 N N . ARG A 1 148 ? 18.342 -3.394 1.450 1.00 66.62 148 ARG A N 1
ATOM 1165 C CA . ARG A 1 148 ? 17.185 -4.081 2.046 1.00 66.62 148 ARG A CA 1
ATOM 1166 C C . ARG A 1 148 ? 15.937 -3.223 1.846 1.00 66.62 148 ARG A C 1
ATOM 1168 O O . ARG A 1 148 ? 16.031 -2.001 1.854 1.00 66.62 148 ARG A O 1
ATOM 1175 N N . PHE A 1 149 ? 14.780 -3.866 1.715 1.00 72.94 149 PHE A N 1
ATOM 1176 C CA . PHE A 1 149 ? 13.499 -3.155 1.663 1.00 72.94 149 PHE A CA 1
ATOM 1177 C C . PHE A 1 149 ? 13.158 -2.560 3.028 1.00 72.94 149 PHE A C 1
ATOM 1179 O O . PHE A 1 149 ? 12.750 -1.412 3.118 1.00 72.94 149 PHE A O 1
ATOM 1186 N N . LEU A 1 150 ? 13.367 -3.359 4.075 1.00 81.38 150 LEU A N 1
ATOM 1187 C CA . LEU A 1 150 ? 13.252 -2.983 5.478 1.00 81.38 150 LEU A CA 1
ATOM 1188 C C . LEU A 1 150 ? 14.350 -3.708 6.258 1.00 81.38 150 LEU A C 1
ATOM 1190 O O . LEU A 1 150 ? 14.736 -4.831 5.906 1.00 81.38 150 LEU A O 1
ATOM 1194 N N . SER A 1 151 ? 14.859 -3.092 7.326 1.00 87.50 151 SER A N 1
ATOM 1195 C CA . SER A 1 151 ? 15.639 -3.847 8.305 1.00 87.50 151 SER A CA 1
ATOM 1196 C C . SER A 1 151 ? 14.716 -4.769 9.114 1.00 87.50 151 SER A C 1
ATOM 1198 O O . SER A 1 151 ? 13.502 -4.571 9.171 1.00 87.50 151 SER A O 1
ATOM 1200 N N . LEU A 1 152 ? 15.285 -5.793 9.759 1.00 89.38 152 LEU A N 1
ATOM 1201 C CA . LEU A 1 152 ? 14.506 -6.676 10.633 1.00 89.38 152 LEU A CA 1
ATOM 1202 C C . LEU A 1 152 ? 13.888 -5.906 11.811 1.00 89.38 152 LEU A C 1
ATOM 1204 O O . LEU A 1 152 ? 12.756 -6.188 12.191 1.00 89.38 152 LEU A O 1
ATOM 1208 N N . LEU A 1 153 ? 14.616 -4.934 12.370 1.00 92.44 153 LEU A N 1
ATOM 1209 C CA . LEU A 1 153 ? 14.123 -4.112 13.476 1.00 92.44 153 LEU A CA 1
ATOM 1210 C C . LEU A 1 153 ? 12.952 -3.237 13.025 1.00 92.44 153 LEU A C 1
ATOM 1212 O O . LEU A 1 153 ? 11.917 -3.232 13.687 1.00 92.44 153 LEU A O 1
ATOM 1216 N N . ASP A 1 154 ? 13.074 -2.591 11.862 1.00 92.69 154 ASP A N 1
ATOM 1217 C CA . ASP A 1 154 ? 11.989 -1.780 11.299 1.00 92.69 154 ASP A CA 1
ATOM 1218 C C . ASP A 1 154 ? 10.744 -2.626 11.041 1.00 92.69 154 ASP A C 1
ATOM 1220 O O . ASP A 1 154 ? 9.636 -2.221 11.379 1.00 92.69 154 ASP A O 1
ATOM 1224 N N . LEU A 1 155 ? 10.917 -3.832 10.488 1.00 92.50 155 LEU A N 1
ATOM 1225 C CA . LEU A 1 155 ? 9.808 -4.752 10.261 1.00 92.50 155 LEU A CA 1
ATOM 1226 C C . LEU A 1 155 ? 9.108 -5.123 11.575 1.00 92.50 155 LEU A C 1
ATOM 1228 O O . LEU A 1 155 ? 7.882 -5.087 11.638 1.00 92.50 155 LEU A O 1
ATOM 1232 N N . ILE A 1 156 ? 9.860 -5.457 12.627 1.00 94.62 156 ILE A N 1
ATOM 1233 C CA . ILE A 1 156 ? 9.282 -5.787 13.938 1.00 94.62 156 ILE A CA 1
ATOM 1234 C C . ILE A 1 156 ? 8.478 -4.600 14.488 1.00 94.62 156 ILE A C 1
ATOM 1236 O O . ILE A 1 156 ? 7.357 -4.794 14.957 1.00 94.62 156 ILE A O 1
ATOM 1240 N N . GLU A 1 157 ? 9.003 -3.378 14.393 1.00 95.06 157 GLU A N 1
ATOM 1241 C CA . GLU A 1 157 ? 8.302 -2.170 14.850 1.00 95.06 157 GLU A CA 1
ATOM 1242 C C . GLU A 1 157 ? 7.066 -1.827 14.008 1.00 95.06 157 GLU A C 1
ATOM 1244 O O . GLU A 1 157 ? 6.057 -1.344 14.526 1.00 95.06 157 GLU A O 1
ATOM 1249 N N . VAL A 1 158 ? 7.102 -2.092 12.703 1.00 94.62 158 VAL A N 1
ATOM 1250 C CA . VAL A 1 158 ? 5.926 -1.995 11.829 1.00 94.62 158 VAL A CA 1
ATOM 1251 C C . VAL A 1 158 ? 4.855 -2.993 12.270 1.00 94.62 158 VAL A C 1
ATOM 1253 O O . VAL A 1 158 ? 3.721 -2.592 12.520 1.00 94.62 158 VAL A O 1
ATOM 1256 N N . LEU A 1 159 ? 5.210 -4.268 12.441 1.00 95.81 159 LEU A N 1
ATOM 1257 C CA . LEU A 1 159 ? 4.256 -5.321 12.800 1.00 95.81 159 LEU A CA 1
ATOM 1258 C C . LEU A 1 159 ? 3.643 -5.115 14.192 1.00 95.81 159 LEU A C 1
ATOM 1260 O O . LEU A 1 159 ? 2.448 -5.334 14.370 1.00 95.81 159 LEU A O 1
ATOM 1264 N N . ARG A 1 160 ? 4.418 -4.620 15.167 1.00 96.00 160 ARG A N 1
ATOM 1265 C CA . ARG A 1 160 ? 3.910 -4.276 16.511 1.00 96.00 160 ARG A CA 1
ATOM 1266 C C . ARG A 1 160 ? 2.790 -3.236 16.484 1.00 96.00 160 ARG A C 1
ATOM 1268 O O . ARG A 1 160 ? 1.929 -3.250 17.359 1.00 96.00 160 ARG A O 1
ATOM 1275 N N . ARG A 1 161 ? 2.785 -2.349 15.486 1.00 94.88 161 ARG A N 1
ATOM 1276 C CA . ARG A 1 161 ? 1.762 -1.309 15.308 1.00 94.88 161 ARG A CA 1
ATOM 1277 C C . ARG A 1 161 ? 0.528 -1.797 14.545 1.00 94.88 161 ARG A C 1
ATOM 1279 O O . ARG A 1 161 ? -0.407 -1.022 14.380 1.00 94.88 161 ARG A O 1
ATOM 1286 N N . MET A 1 162 ? 0.480 -3.055 14.106 1.00 96.81 162 MET A N 1
ATOM 1287 C CA . MET A 1 162 ? -0.617 -3.609 13.302 1.00 96.81 162 MET A CA 1
ATOM 1288 C C . MET A 1 162 ? -1.390 -4.689 14.072 1.00 96.81 162 MET A C 1
ATOM 1290 O O . MET A 1 162 ? -1.315 -5.869 13.732 1.00 96.81 162 MET A O 1
ATOM 1294 N N . PRO A 1 163 ? -2.173 -4.320 15.102 1.00 96.44 163 PRO A N 1
ATOM 1295 C CA . PRO A 1 163 ? -2.866 -5.294 15.949 1.00 96.44 163 PRO A CA 1
ATOM 1296 C C . PRO A 1 163 ? -3.967 -6.078 15.219 1.00 96.44 163 PRO A C 1
ATOM 1298 O O . PRO A 1 163 ? -4.466 -7.063 15.753 1.00 96.44 163 PRO A O 1
ATOM 1301 N N . ARG A 1 164 ? -4.374 -5.633 14.024 1.00 97.44 164 ARG A N 1
ATOM 1302 C CA . ARG A 1 164 ? -5.412 -6.265 13.197 1.00 97.44 164 ARG A CA 1
ATOM 1303 C C . ARG A 1 164 ? -4.850 -7.138 12.076 1.00 97.44 164 ARG A C 1
ATOM 1305 O O . ARG A 1 164 ? -5.633 -7.645 11.283 1.00 97.44 164 ARG A O 1
ATOM 1312 N N . LEU A 1 165 ? -3.528 -7.287 11.976 1.00 98.31 165 LEU A N 1
ATOM 1313 C CA . LEU A 1 165 ? -2.916 -8.026 10.879 1.00 98.31 165 LEU A CA 1
ATOM 1314 C C . LEU A 1 165 ? -3.236 -9.522 10.992 1.00 98.31 165 LEU A C 1
ATOM 1316 O O . LEU A 1 165 ? -2.800 -10.190 11.924 1.00 98.31 165 LEU A O 1
ATOM 1320 N N . GLU A 1 166 ? -3.969 -10.044 10.016 1.00 98.25 166 GLU A N 1
ATOM 1321 C CA . GLU A 1 166 ? -4.350 -11.457 9.921 1.00 98.25 166 GLU A CA 1
ATOM 1322 C C . GLU A 1 166 ? -3.439 -12.213 8.951 1.00 98.25 166 GLU A C 1
ATOM 1324 O O . GLU A 1 166 ? -3.153 -13.395 9.139 1.00 98.25 166 GLU A O 1
ATOM 1329 N N . MET A 1 167 ? -2.961 -11.528 7.908 1.00 98.19 167 MET A N 1
ATOM 1330 C CA . MET A 1 167 ? -2.156 -12.121 6.849 1.00 98.19 167 MET A CA 1
ATOM 1331 C C . MET A 1 167 ? -0.904 -11.290 6.571 1.00 98.19 167 MET A C 1
ATOM 1333 O O . MET A 1 167 ? -0.983 -10.137 6.147 1.00 98.19 167 MET A O 1
ATOM 1337 N N . LEU A 1 168 ? 0.257 -11.922 6.748 1.00 97.00 168 LEU A N 1
ATOM 1338 C CA . LEU A 1 168 ? 1.558 -11.386 6.362 1.00 97.00 168 LEU A CA 1
ATOM 1339 C C . LEU A 1 168 ? 2.174 -12.272 5.279 1.00 97.00 168 LEU A C 1
ATOM 1341 O O . LEU A 1 168 ? 2.461 -13.444 5.515 1.00 97.00 168 LEU A O 1
ATOM 1345 N N . LEU A 1 169 ? 2.417 -11.697 4.105 1.00 95.62 169 LEU A N 1
ATOM 1346 C CA . LEU A 1 169 ? 3.149 -12.343 3.020 1.00 95.62 169 LEU A CA 1
ATOM 1347 C C . LEU A 1 169 ? 4.471 -11.611 2.814 1.00 95.62 169 LEU A C 1
ATOM 1349 O O . LEU A 1 169 ? 4.496 -10.401 2.593 1.00 95.62 169 LEU A O 1
ATOM 1353 N N . MET A 1 170 ? 5.580 -12.339 2.867 1.00 92.50 170 MET A N 1
ATOM 1354 C CA . MET A 1 170 ? 6.900 -11.770 2.618 1.00 92.50 170 MET A CA 1
ATOM 1355 C C . MET A 1 170 ? 7.703 -12.661 1.688 1.00 92.50 170 MET A C 1
ATOM 1357 O O . MET A 1 170 ? 7.763 -13.872 1.886 1.00 92.50 170 MET A O 1
ATOM 1361 N N . ASN A 1 171 ? 8.358 -12.053 0.702 1.00 88.31 171 ASN A N 1
ATOM 1362 C CA . ASN A 1 171 ? 9.293 -12.753 -0.171 1.00 88.31 171 ASN A CA 1
ATOM 1363 C C . ASN A 1 171 ? 10.586 -11.949 -0.325 1.00 88.31 171 ASN A C 1
ATOM 1365 O O . ASN A 1 171 ? 10.558 -10.827 -0.825 1.00 88.31 171 ASN A O 1
ATOM 1369 N N . ASP A 1 172 ? 11.698 -12.526 0.133 1.00 82.94 172 ASP A N 1
ATOM 1370 C CA . ASP A 1 172 ? 13.060 -11.981 0.049 1.00 82.94 172 ASP A CA 1
ATOM 1371 C C . ASP A 1 172 ? 13.217 -10.514 0.512 1.00 82.94 172 ASP A C 1
ATOM 1373 O O . ASP A 1 172 ? 14.042 -9.767 0.008 1.00 82.94 172 ASP A O 1
ATOM 1377 N N . VAL A 1 173 ? 12.429 -10.055 1.488 1.00 80.00 173 VAL A N 1
ATOM 1378 C CA . VAL A 1 173 ? 12.408 -8.636 1.913 1.00 80.00 173 VAL A CA 1
ATOM 1379 C C . VAL A 1 173 ? 13.638 -8.255 2.756 1.00 80.00 173 VAL A C 1
ATOM 1381 O O . VAL A 1 173 ? 14.146 -7.135 2.652 1.00 80.00 173 VAL A O 1
ATOM 1384 N N . LEU A 1 174 ? 14.140 -9.198 3.565 1.00 81.44 174 LEU A N 1
ATOM 1385 C CA . LEU A 1 174 ? 15.171 -8.976 4.593 1.00 81.44 174 LEU A CA 1
ATOM 1386 C C . LEU A 1 174 ? 16.613 -9.198 4.105 1.00 81.44 174 LEU A C 1
ATOM 1388 O O . LEU A 1 174 ? 17.572 -8.748 4.740 1.00 81.44 174 LEU A O 1
ATOM 1392 N N . THR A 1 175 ? 16.794 -9.900 2.991 1.00 77.56 175 THR A N 1
ATOM 1393 C CA . THR A 1 175 ? 18.115 -10.313 2.502 1.00 77.56 175 THR A CA 1
ATOM 1394 C C . THR A 1 175 ? 18.869 -9.119 1.931 1.00 77.56 175 THR A C 1
ATOM 1396 O O . THR A 1 175 ? 18.288 -8.316 1.209 1.00 77.56 175 THR A O 1
ATOM 1399 N N . LEU A 1 176 ? 20.168 -8.973 2.195 1.00 68.06 176 LEU A N 1
ATOM 1400 C CA . LEU A 1 176 ? 20.966 -8.001 1.435 1.00 6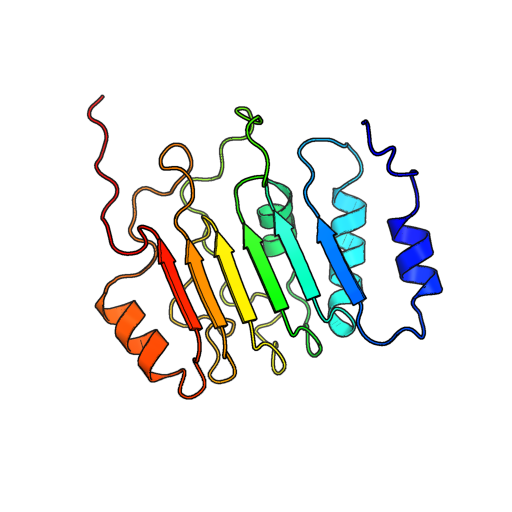8.06 176 LEU A CA 1
ATOM 1401 C C . LEU A 1 176 ? 21.115 -8.512 -0.002 1.00 68.06 176 LEU A C 1
ATOM 1403 O O . LEU A 1 176 ? 21.472 -9.681 -0.162 1.00 68.06 176 LEU A O 1
ATOM 1407 N N . PRO A 1 177 ? 20.860 -7.699 -1.040 1.00 64.06 177 PRO A N 1
ATOM 1408 C CA . PRO A 1 177 ? 21.126 -8.140 -2.399 1.00 64.06 177 PRO A CA 1
ATOM 1409 C C . PRO A 1 177 ? 22.617 -8.463 -2.515 1.00 64.06 177 PRO A C 1
ATOM 1411 O O . PRO A 1 177 ? 23.476 -7.616 -2.262 1.00 64.06 177 PRO A O 1
ATOM 1414 N N . GLN A 1 178 ? 22.926 -9.717 -2.845 1.00 62.56 178 GLN A N 1
ATOM 1415 C CA . GLN A 1 178 ? 24.294 -10.116 -3.141 1.00 62.56 178 GLN A CA 1
ATOM 1416 C C . GLN A 1 178 ? 24.739 -9.295 -4.350 1.00 62.56 178 GLN A C 1
ATOM 1418 O O . GLN A 1 178 ? 24.099 -9.346 -5.403 1.00 62.56 178 GLN A O 1
ATOM 1423 N N . GLN A 1 179 ? 25.800 -8.500 -4.197 1.00 55.88 179 GLN A N 1
ATOM 1424 C CA . GLN A 1 179 ? 26.416 -7.866 -5.352 1.00 55.88 179 GLN A CA 1
ATOM 1425 C C . GLN A 1 179 ? 26.914 -9.001 -6.242 1.00 55.88 179 GLN A C 1
ATOM 1427 O O . GLN A 1 179 ? 27.863 -9.693 -5.880 1.00 55.88 179 GLN A O 1
ATOM 1432 N N . MET A 1 180 ? 26.244 -9.243 -7.371 1.00 50.75 180 MET A N 1
ATOM 1433 C CA . MET A 1 180 ? 26.824 -10.099 -8.396 1.00 50.75 180 MET A CA 1
ATOM 1434 C C . MET A 1 180 ? 28.123 -9.416 -8.817 1.00 50.75 180 MET A C 1
ATOM 1436 O O . MET A 1 180 ? 28.086 -8.312 -9.367 1.00 50.75 180 MET A O 1
ATOM 1440 N N . GLY A 1 181 ? 29.251 -10.032 -8.456 1.00 46.97 181 GLY A N 1
ATOM 1441 C CA . GLY A 1 181 ? 30.574 -9.594 -8.875 1.00 46.97 181 GLY A CA 1
ATOM 1442 C C . GLY A 1 181 ? 30.570 -9.399 -10.386 1.00 46.97 181 GLY A C 1
ATOM 1443 O O . GLY A 1 181 ? 30.081 -10.259 -11.119 1.00 46.97 181 GLY A O 1
ATOM 1444 N N . ARG A 1 182 ? 31.021 -8.222 -10.817 1.00 43.00 182 ARG A N 1
ATOM 1445 C CA . ARG A 1 182 ? 31.339 -7.965 -12.219 1.00 43.00 182 ARG A CA 1
ATOM 1446 C C . ARG A 1 182 ? 32.599 -8.717 -12.606 1.00 43.00 182 ARG A C 1
ATOM 1448 O O . ARG A 1 182 ? 33.500 -8.791 -11.742 1.00 43.00 182 ARG A O 1
#

Nearest PDB structures (foldseek):
  3ogm-assembly8_H  TM=5.989E-01  e=2.180E-02  Arabidopsis thaliana
  8i9w-assembly1_Cb  TM=3.734E-01  e=5.964E+00  Thermochaetoides thermophila DSM 1495

Foldseek 3Di:
DDPPDDPPCLVVCVVVCPPPQADADADFDPDDDPVLVSLLVCLVCLCRHQHDHYEAPVLVVNLVRQLAANANHAEYAYEHHGPDDDDPPDQDDQDAARDLCRNPLHHVNYAEYHYEQHQYDLNRSSLALNHQYDAAHDHDLVRYHQAASDAPVSVVVSVVRHPNHNYYHYYPRHDRRDPPDD

Sequence (182 aa):
MDLMYPKGWPELFMQHSGDALGLCIAMDTDRTPGDELTLQKLVCYLERVEWLMIYGRQTYEFLRMATRPAPRLRRLALGSQPTGPRSPRNQVTQDFVVPSDLFAGHVPSLYALLLNGLPIDPSSPLLSTNLTLLALIRGQPKYHTRGRFLSLLDLIEVLRRMPRLEMLLMNDVLTLPQQMGR

Organism: NCBI:txid135208

Radius of gyration: 16.83 Å; Cα contacts (8 Å, |Δi|>4): 328; chains: 1; bounding box: 55×28×44 Å

pLDDT: mean 78.27, std 18.32, range [28.64, 98.44]

Secondary structure (DSSP, 8-state):
------TTHHHHHHHHGGG-S-EEEEEE-SS-TTHHHHHHHHHHTTTTEEEEEEETTHHHHHHHH--S--TT--EEEEESS-SSS--------TT--B-TTGGGG--TT--EEEEES--B-TT-TTS-TT-SEEEEE---GGG--SS-SS-HHHHHHHHHT-TT--EEEEES-SSPPP----

Solvent-accessible surface area (backbone atoms only — not comparable to full-atom values): 10372 Å² total; per-residue (Å²): 134,86,82,79,74,67,87,63,49,71,61,53,49,66,62,69,44,76,81,59,83,69,40,74,47,78,46,75,65,98,76,68,94,68,54,66,66,52,48,56,51,50,50,74,45,28,60,55,28,23,32,44,33,31,21,14,70,58,34,57,61,42,61,77,60,31,57,49,49,19,56,44,23,30,35,43,36,42,20,54,55,52,99,61,101,78,80,94,78,76,85,58,71,55,79,64,58,54,60,57,52,46,20,59,45,37,49,84,46,34,27,34,43,36,29,29,46,54,33,52,56,73,82,21,55,86,75,36,51,58,22,32,32,43,33,44,32,51,53,68,79,92,6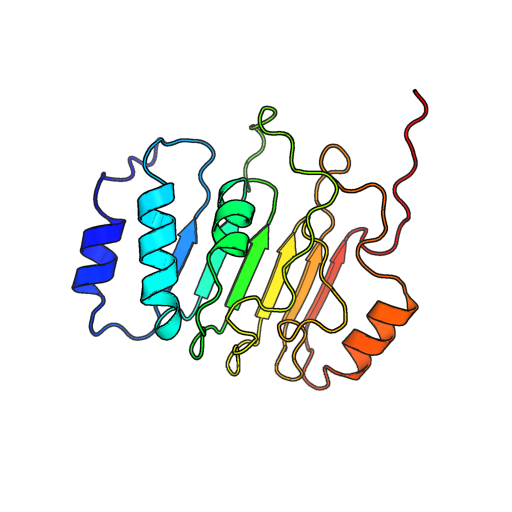2,55,42,84,55,51,48,43,54,71,66,48,48,52,59,43,53,72,54,25,86,51,55,77,42,82,46,78,36,77,39,68,53,70,58,75,78,77,80,127